Protein AF-0000000084583795 (afdb_homodimer)

Radius of gyration: 26.05 Å; Cα contacts (8 Å, |Δi|>4): 477; chains: 2; bounding box: 53×69×61 Å

Solvent-accessible surface area (backbone atoms only — not comparable to full-atom values): 20134 Å² total; per-residue (Å²): 126,92,54,64,67,59,46,49,52,44,44,68,75,41,50,87,75,36,58,45,45,35,68,54,52,53,49,46,41,32,70,78,50,54,33,40,79,53,68,57,77,52,46,76,62,52,76,77,42,85,85,58,59,65,93,35,54,67,51,24,33,36,32,58,50,58,56,54,46,40,73,51,52,50,72,68,55,50,51,52,13,52,53,41,44,54,50,44,55,66,56,60,69,64,48,70,59,34,48,75,67,73,39,45,68,38,52,52,50,51,50,31,29,49,47,64,54,32,39,41,37,40,33,24,35,83,83,54,38,47,74,47,72,45,64,50,77,68,45,69,54,60,49,42,52,48,44,39,46,34,49,42,36,27,56,73,67,63,71,50,88,67,46,97,40,86,86,28,64,70,34,44,52,37,49,49,31,24,45,75,72,60,75,82,125,92,54,64,66,59,46,50,53,43,42,68,73,42,50,86,74,37,56,46,45,38,68,54,52,52,49,47,40,31,70,77,52,55,33,39,78,51,68,57,77,52,46,76,62,51,75,77,41,85,86,57,59,67,93,35,54,66,50,24,32,35,33,57,50,57,57,54,45,40,72,51,52,50,71,68,56,52,52,52,14,52,52,42,43,55,50,42,55,68,56,60,69,63,46,70,59,34,48,74,67,73,39,46,71,37,52,52,50,51,51,31,28,50,47,63,54,33,38,42,37,40,33,23,36,83,84,54,38,46,75,47,74,46,65,50,75,69,46,70,54,60,48,41,52,48,43,37,46,34,49,42,35,28,56,74,68,63,71,50,88,67,45,98,38,87,85,29,64,68,34,43,51,38,49,49,29,22,45,74,71,60,75,82

Sequence (368 aa):
MLNLESLMNKYVHKKDQLFFPREHIVEILKKKFKAEVFNYKELLDLPTGDTLDYDRIYMALSITDSKVLANIFNDSEIEAHREEIIDNRENPLNFKRIKKNKEETYNHILLDEQEGRRIDIVLESDGEIVTEFEVREQALYINKYLNALIVGALLSKGASDIKEDLDDEDFTFYLENLYEFGFIMLNLESLMNKYVHKKDQLFFPREHIVEILKKKFKAEVFNYKELLDLPTGDTLDYDRIYMALSITDSKVLANIFNDSEIEAHREEIIDNRENPLNFKRIKKNKEETYNHILLDEQEGRRIDIVLESDGEIVTEFEVREQALYINKYLNALIVGALLSKGASDIKEDLDDEDFTFYLENLYEFGFI

Organism: NCBI:txid361277

Foldseek 3Di:
DPDLVVLLVVCVVCLVVLADWAVRVVVCCCVVQVKDWDDCVLQVCVPVDDFDDPVQWDTKIKRQPPVSLVVQADPVLQVQLVVLVVVCVVVPDDVVVCVVVVNNSNVVQVNCLRNSRMWMKIFGDPVIATLGMDIPSDGPRVVLLVLLRGVSNCVVVVVDPADSDPVGPSNSSNSVSCVVVVVD/DDDLVVLLVVCVVCLVVLADWAVRVVVCCCPVQVKDWDDCVLQVCVPVDDFDDPVQWDTKIKRQDPVSLVVQADPVLQVQLVVLVVVCVVVPDDVVVCVVVVNNSNVVQVNCLRNSRMWMKIFGDPVIATLGMDIPSDGPRVVLLVLLRGVSNCVVVVVDPADSDPVGPSNSSNSVSCVVVVVD

pLDDT: mean 96.49, std 4.49, range [53.38, 98.88]

Secondary structure (DSSP, 8-state):
---HHHHHHHHHHHGGG----HHHHHHHHHHHH--EEE-GGG-TTGGG-SSS-GGGEEEEEEE--HHHHHHH--HHHHHHHHHHHHHHHHS---HHHHHHTT-HHHHHHHHHHHTTS-EEEEEEESSSSEEEEEETT--HHHHHHHHHHHHHHHHHHT-----SSTT-HHHHHHHHHHHHTT--/---HHHHHHHHHHHGGG----HHHHHHHHHHHH--EEE-GGG-TTGGG-SSS-GGGEEEEEEE--HHHHHHH--HHHHHHHHHHHHHHHHS---HHHHHHTT-HHHHHHHHHHHTTS-EEEEEEESSSSEEEEEETT--HHHHHHHHHHHHHHHHHTT-----SSTT-HHHHHHHHHHHHTT--

Structure (mmCIF, N/CA/C/O backbone):
data_AF-0000000084583795-model_v1
#
loop_
_entity.id
_entity.type
_entity.pdbx_description
1 polymer 'Uncharacterized protein'
#
loop_
_atom_site.group_PDB
_atom_site.id
_atom_site.type_symbol
_atom_site.label_atom_id
_atom_site.label_alt_id
_atom_site.label_comp_id
_atom_site.label_asym_id
_atom_site.label_entity_id
_atom_site.label_seq_id
_atom_site.pdbx_PDB_ins_code
_atom_site.Cartn_x
_atom_site.Cartn_y
_atom_site.Cartn_z
_atom_site.occupancy
_atom_site.B_iso_or_equiv
_atom_site.auth_seq_id
_atom_site.auth_comp_id
_atom_site.auth_asym_id
_atom_site.auth_atom_id
_atom_site.pdbx_PDB_model_num
ATOM 1 N N . MET A 1 1 ? 17.031 4.793 27.344 1 53.38 1 MET A N 1
ATOM 2 C CA . MET A 1 1 ? 15.992 5.766 27.672 1 53.38 1 MET A CA 1
ATOM 3 C C . MET A 1 1 ? 16.406 7.168 27.219 1 53.38 1 MET A C 1
ATOM 5 O O . MET A 1 1 ? 17.578 7.539 27.328 1 53.38 1 MET A O 1
ATOM 9 N N . LEU A 1 2 ? 15.477 7.652 26.375 1 71.25 2 LEU A N 1
ATOM 10 C CA . LEU A 1 2 ? 15.812 8.969 25.844 1 71.25 2 LEU A CA 1
ATOM 11 C C . LEU A 1 2 ? 16.016 9.977 26.984 1 71.25 2 LEU A C 1
ATOM 13 O O . LEU A 1 2 ? 15.164 10.086 27.875 1 71.25 2 LEU A O 1
ATOM 17 N N . ASN A 1 3 ? 17.297 10.438 27.188 1 91.06 3 ASN A N 1
ATOM 18 C CA . ASN A 1 3 ? 17.672 11.445 28.172 1 91.06 3 ASN A CA 1
ATOM 19 C C . ASN A 1 3 ? 17.328 12.852 27.703 1 91.06 3 ASN A C 1
ATOM 21 O O . ASN A 1 3 ? 17.984 13.391 26.812 1 91.06 3 ASN A O 1
ATOM 25 N N . LEU A 1 4 ? 16.297 13.461 28.328 1 94.56 4 LEU A N 1
ATOM 26 C CA . LEU A 1 4 ? 15.789 14.766 27.922 1 94.56 4 LEU A CA 1
ATOM 27 C C . LEU A 1 4 ? 16.844 15.844 28.125 1 94.56 4 LEU A C 1
ATOM 29 O O . LEU A 1 4 ? 16.938 16.797 27.328 1 94.56 4 LEU A O 1
ATOM 33 N N . GLU A 1 5 ? 17.609 15.688 29.109 1 95.19 5 GLU A N 1
ATOM 34 C CA . GLU A 1 5 ? 18.672 16.656 29.344 1 95.19 5 GLU A CA 1
ATOM 35 C C . GLU A 1 5 ? 19.703 16.641 28.219 1 95.19 5 GLU A C 1
ATOM 37 O O . GLU A 1 5 ? 20.188 17.703 27.812 1 95.19 5 GLU A O 1
ATOM 42 N N . SER A 1 6 ? 19.984 15.516 27.859 1 96.56 6 SER A N 1
ATOM 43 C CA . SER A 1 6 ? 20.906 15.375 26.734 1 96.56 6 SER A CA 1
ATOM 44 C C . SER A 1 6 ? 20.328 15.984 25.453 1 96.56 6 SER A C 1
ATOM 46 O O . SER A 1 6 ? 21.047 16.641 24.703 1 96.56 6 SER A O 1
ATOM 48 N N . LEU A 1 7 ? 19.078 15.789 25.234 1 97.56 7 LEU A N 1
ATOM 49 C CA . LEU A 1 7 ? 18.422 16.344 24.062 1 97.56 7 LEU A CA 1
ATOM 50 C C . LEU A 1 7 ? 18.422 17.875 24.109 1 97.56 7 LEU A C 1
ATOM 52 O O . LEU A 1 7 ? 18.625 18.531 23.094 1 97.56 7 LEU A O 1
ATOM 56 N N . MET A 1 8 ? 18.172 18.359 25.297 1 97.12 8 MET A N 1
ATOM 57 C CA . MET A 1 8 ? 18.188 19.797 25.5 1 97.12 8 MET A CA 1
ATOM 58 C C . MET A 1 8 ? 19.547 20.391 25.141 1 97.12 8 MET A C 1
ATOM 60 O O . MET A 1 8 ? 19.625 21.422 24.469 1 97.12 8 MET A O 1
ATOM 64 N N . ASN A 1 9 ? 20.531 19.672 25.516 1 96.62 9 ASN A N 1
ATOM 65 C CA . ASN A 1 9 ? 21.875 20.125 25.219 1 96.62 9 ASN A CA 1
ATOM 66 C C . ASN A 1 9 ? 22.141 20.156 23.719 1 96.62 9 ASN A C 1
ATOM 68 O O . ASN A 1 9 ? 22.719 21.109 23.203 1 96.62 9 ASN A O 1
ATOM 72 N N . LYS A 1 10 ? 21.766 19.156 23.078 1 97.06 10 LYS A N 1
ATOM 73 C CA . LYS A 1 10 ? 21.922 19.094 21.625 1 97.06 10 LYS A CA 1
ATOM 74 C C . LYS A 1 10 ? 21.125 20.188 20.938 1 97.06 10 LYS A C 1
ATOM 76 O O . LYS A 1 10 ? 21.625 20.812 19.984 1 97.06 10 LYS A O 1
ATOM 81 N N . TYR A 1 11 ? 19.953 20.344 21.438 1 98 11 TYR A N 1
ATOM 82 C CA . TYR A 1 11 ? 19.078 21.375 20.875 1 98 11 TYR A CA 1
ATOM 83 C C . TYR A 1 11 ? 19.719 22.75 21 1 98 11 TYR A C 1
ATOM 85 O O . TYR A 1 11 ? 19.766 23.516 20.016 1 98 11 TYR A O 1
ATOM 93 N N . VAL A 1 12 ? 20.25 23.047 22.078 1 96.75 12 VAL A N 1
ATOM 94 C CA . VAL A 1 12 ? 20.844 24.344 22.344 1 96.75 12 VAL A CA 1
ATOM 95 C C . VAL A 1 12 ? 22.016 24.578 21.391 1 96.75 12 VAL A C 1
ATOM 97 O O . VAL A 1 12 ? 22.219 25.688 20.891 1 96.75 12 VAL A O 1
ATOM 100 N N . HIS A 1 13 ? 22.688 23.547 21.047 1 96.44 13 HIS A N 1
ATOM 101 C CA . HIS A 1 13 ? 23.875 23.641 20.219 1 96.44 13 HIS A CA 1
ATOM 102 C C . HIS A 1 13 ? 23.5 23.766 18.734 1 96.44 13 HIS A C 1
ATOM 104 O O . HIS A 1 13 ? 24.281 24.266 17.938 1 96.44 13 HIS A O 1
ATOM 110 N N . LYS A 1 14 ? 22.297 23.359 18.391 1 97.06 14 LYS A N 1
ATOM 111 C CA . LYS A 1 14 ? 21.922 23.312 16.984 1 97.06 14 LYS A CA 1
ATOM 112 C C . LYS A 1 14 ? 20.75 24.25 16.688 1 97.06 14 LYS A C 1
ATOM 114 O O . LYS A 1 14 ? 20.281 24.328 15.555 1 97.06 14 LYS A O 1
ATOM 119 N N . LYS A 1 15 ? 20.438 24.875 17.609 1 95.75 15 LYS A N 1
ATOM 120 C CA . LYS A 1 15 ? 19.203 25.672 17.562 1 95.75 15 LYS A CA 1
ATOM 121 C C . LYS A 1 15 ? 19.172 26.562 16.328 1 95.75 15 LYS A C 1
ATOM 123 O O . LYS A 1 15 ? 18.141 26.703 15.68 1 95.75 15 LYS A O 1
ATOM 128 N N . ASP A 1 16 ? 20.266 27.141 15.914 1 94.25 16 ASP A N 1
ATOM 129 C CA . ASP A 1 16 ? 20.344 28.094 14.797 1 94.25 16 ASP A CA 1
ATOM 130 C C . ASP A 1 16 ? 20.125 27.391 13.461 1 94.25 16 ASP A C 1
ATOM 132 O O . ASP A 1 16 ? 19.781 28.031 12.469 1 94.25 16 ASP A O 1
ATOM 136 N N . GLN A 1 17 ? 20.266 26.109 13.484 1 96.94 17 GLN A N 1
ATOM 137 C CA . GLN A 1 17 ? 20.141 25.328 12.25 1 96.94 17 GLN A CA 1
ATOM 138 C C . GLN A 1 17 ? 18.734 24.734 12.125 1 96.94 17 GLN A C 1
ATOM 140 O O . GLN A 1 17 ? 18.438 24.078 11.125 1 96.94 17 GLN A O 1
ATOM 145 N N . LEU A 1 18 ? 17.922 25.031 13.086 1 98.19 18 LEU A N 1
ATOM 146 C CA . LEU A 1 18 ? 16.625 24.391 13.133 1 98.19 18 LEU A CA 1
ATOM 147 C C . LEU A 1 18 ? 15.531 25.328 12.641 1 98.19 18 LEU A C 1
ATOM 149 O O . LEU A 1 18 ? 14.367 25.188 13.016 1 98.19 18 LEU A O 1
ATOM 153 N N . PHE A 1 19 ? 15.961 26.266 11.867 1 98.12 19 PHE A N 1
ATOM 154 C CA . PHE A 1 19 ? 15.047 27.188 11.203 1 98.12 19 PHE A CA 1
ATOM 155 C C . PHE A 1 19 ? 14.844 26.797 9.742 1 98.12 19 PHE A C 1
ATOM 157 O O . PHE A 1 19 ? 15.75 26.953 8.922 1 98.12 19 PHE A O 1
ATOM 164 N N . PHE A 1 20 ? 13.594 26.391 9.422 1 98.44 20 PHE A N 1
ATOM 165 C CA . PHE A 1 20 ? 13.281 26 8.047 1 98.44 20 PHE A CA 1
ATOM 166 C C . PHE A 1 20 ? 12.211 26.906 7.457 1 98.44 20 PHE A C 1
ATOM 168 O O . PHE A 1 20 ? 11.07 26.922 7.93 1 98.44 20 PHE A O 1
ATOM 175 N N . PRO A 1 21 ? 12.609 27.625 6.449 1 98.44 21 PRO A N 1
ATOM 176 C CA . PRO A 1 21 ? 11.578 28.375 5.734 1 98.44 21 PRO A CA 1
ATOM 177 C C . PRO A 1 21 ? 10.516 27.484 5.102 1 98.44 21 PRO A C 1
ATOM 179 O O . PRO A 1 21 ? 10.781 26.328 4.797 1 98.44 21 PRO A O 1
ATOM 182 N N . ARG A 1 22 ? 9.336 28.094 4.902 1 98.62 22 ARG A N 1
ATOM 183 C CA . ARG A 1 22 ? 8.203 27.312 4.41 1 98.62 22 ARG A CA 1
ATOM 184 C C . ARG A 1 22 ? 8.539 26.641 3.08 1 98.62 22 ARG A C 1
ATOM 186 O O . ARG A 1 22 ? 8.133 25.5 2.834 1 98.62 22 ARG A O 1
ATOM 193 N N . GLU A 1 23 ? 9.297 27.25 2.178 1 98.75 23 GLU A N 1
ATOM 194 C CA . GLU A 1 23 ? 9.648 26.688 0.878 1 98.75 23 GLU A CA 1
ATOM 195 C C . GLU A 1 23 ? 10.539 25.453 1.033 1 98.75 23 GLU A C 1
ATOM 197 O O . GLU A 1 23 ? 10.43 24.5 0.262 1 98.75 23 GLU A O 1
ATOM 202 N N . HIS A 1 24 ? 11.352 25.547 2.002 1 98.56 24 HIS A N 1
ATOM 203 C CA . HIS A 1 24 ? 12.25 24.422 2.246 1 98.56 24 HIS A CA 1
ATOM 204 C C . HIS A 1 24 ? 11.477 23.203 2.746 1 98.56 24 HIS A C 1
ATOM 206 O O . HIS A 1 24 ? 11.773 22.078 2.35 1 98.56 24 HIS A O 1
ATOM 212 N N . ILE A 1 25 ? 10.562 23.438 3.602 1 98.81 25 ILE A N 1
ATOM 213 C CA . ILE A 1 25 ? 9.727 22.359 4.117 1 98.81 25 ILE A CA 1
ATOM 214 C C . ILE A 1 25 ? 8.992 21.672 2.963 1 98.81 25 ILE A C 1
ATOM 216 O O . ILE A 1 25 ? 8.945 20.453 2.883 1 98.81 25 ILE A O 1
ATOM 220 N N . VAL A 1 26 ? 8.445 22.453 2.053 1 98.88 26 VAL A N 1
ATOM 221 C CA . VAL A 1 26 ? 7.746 21.938 0.885 1 98.88 26 VAL A CA 1
ATOM 222 C C . VAL A 1 26 ? 8.703 21.094 0.048 1 98.88 26 VAL A C 1
ATOM 224 O O . VAL A 1 26 ? 8.344 20 -0.403 1 98.88 26 VAL A O 1
ATOM 227 N N . GLU A 1 27 ? 9.898 21.547 -0.112 1 98.75 27 GLU A N 1
ATOM 228 C CA . GLU A 1 27 ? 10.898 20.812 -0.878 1 98.75 27 GLU A CA 1
ATOM 229 C C . GLU A 1 27 ? 11.219 19.484 -0.222 1 98.75 27 GLU A C 1
ATOM 231 O O . GLU A 1 27 ? 11.375 18.469 -0.909 1 98.75 27 GLU A O 1
ATOM 236 N N . ILE A 1 28 ? 11.352 19.484 1.054 1 98.69 28 ILE A N 1
ATOM 237 C CA . ILE A 1 28 ? 11.625 18.25 1.788 1 98.69 28 ILE A CA 1
ATOM 238 C C . ILE A 1 28 ? 10.484 17.266 1.584 1 98.69 28 ILE A C 1
ATOM 240 O O . ILE A 1 28 ? 10.719 16.094 1.294 1 98.69 28 ILE A O 1
ATOM 244 N N . LEU A 1 29 ? 9.258 17.75 1.721 1 98.75 29 LEU A N 1
ATOM 245 C CA . LEU A 1 29 ? 8.094 16.891 1.569 1 98.75 29 LEU A CA 1
ATOM 246 C C . LEU A 1 29 ? 8.039 16.297 0.164 1 98.75 29 LEU A C 1
ATOM 248 O O . LEU A 1 29 ? 7.734 15.109 -0.005 1 98.75 29 LEU A O 1
ATOM 252 N N . LYS A 1 30 ? 8.328 17.109 -0.851 1 98.81 30 LYS A N 1
ATOM 253 C CA . LYS A 1 30 ? 8.32 16.641 -2.234 1 98.81 30 LYS A CA 1
ATOM 254 C C . LYS A 1 30 ? 9.43 15.625 -2.475 1 98.81 30 LYS A C 1
ATOM 256 O O . LYS A 1 30 ? 9.188 14.578 -3.078 1 98.81 30 LYS A O 1
ATOM 261 N N . LYS A 1 31 ? 10.609 15.867 -2.012 1 98.5 31 LYS A N 1
ATOM 262 C CA . LYS A 1 31 ? 11.773 15.031 -2.301 1 98.5 31 LYS A CA 1
ATOM 263 C C . LYS A 1 31 ? 11.758 13.758 -1.462 1 98.5 31 LYS A C 1
ATOM 265 O O . LYS A 1 31 ? 11.93 12.656 -1.99 1 98.5 31 LYS A O 1
ATOM 270 N N . LYS A 1 32 ? 11.508 13.891 -0.194 1 98.12 32 LYS A N 1
ATOM 271 C CA . LYS A 1 32 ? 11.625 12.766 0.723 1 98.12 32 LYS A CA 1
ATOM 272 C C . LYS A 1 32 ? 10.383 11.875 0.657 1 98.12 32 LYS A C 1
ATOM 274 O O . LYS A 1 32 ? 10.477 10.656 0.78 1 98.12 32 LYS A O 1
ATOM 279 N N . PHE A 1 33 ? 9.211 12.508 0.435 1 98.44 33 PHE A N 1
ATOM 280 C CA . PHE A 1 33 ? 7.969 11.75 0.552 1 98.44 33 PHE A CA 1
ATOM 281 C C . PHE A 1 33 ? 7.219 11.727 -0.775 1 98.44 33 PHE A C 1
ATOM 283 O O . PHE A 1 33 ? 6.09 11.234 -0.848 1 98.44 33 PHE A O 1
ATOM 290 N N . LYS A 1 34 ? 7.766 12.32 -1.775 1 98.5 34 LYS A N 1
ATOM 291 C CA . LYS A 1 34 ? 7.152 12.383 -3.1 1 98.5 34 LYS A CA 1
ATOM 292 C C . LYS A 1 34 ? 5.789 13.07 -3.039 1 98.5 34 LYS A C 1
ATOM 294 O O . LYS A 1 34 ? 4.844 12.648 -3.707 1 98.5 34 LYS A O 1
ATOM 299 N N . ALA A 1 35 ? 5.684 14.008 -2.182 1 98.75 35 ALA A N 1
ATOM 300 C CA . ALA A 1 35 ? 4.43 14.75 -2.062 1 98.75 35 ALA A CA 1
ATOM 301 C C . ALA A 1 35 ? 4.195 15.625 -3.289 1 98.75 35 ALA A C 1
ATOM 303 O O . ALA A 1 35 ? 5.148 16.125 -3.891 1 98.75 35 ALA A O 1
ATOM 304 N N . GLU A 1 36 ? 2.943 15.766 -3.652 1 98.81 36 GLU A N 1
ATOM 305 C CA . GLU A 1 36 ? 2.553 16.625 -4.77 1 98.81 36 GLU A CA 1
ATOM 306 C C . GLU A 1 36 ? 1.565 17.688 -4.324 1 98.81 36 GLU A C 1
ATOM 308 O O . GLU A 1 36 ? 0.669 17.422 -3.52 1 98.81 36 GLU A O 1
ATOM 313 N N . VAL A 1 37 ? 1.747 18.875 -4.902 1 98.75 37 VAL A N 1
ATOM 314 C CA . VAL A 1 37 ? 0.849 19.984 -4.582 1 98.75 37 VAL A CA 1
ATOM 315 C C . VAL A 1 37 ? -0.503 19.75 -5.258 1 98.75 37 VAL A C 1
ATOM 317 O O . VAL A 1 37 ? -0.564 19.297 -6.406 1 98.75 37 VAL A O 1
ATOM 320 N N . PHE A 1 38 ? -1.549 20.047 -4.598 1 98.56 38 PHE A N 1
ATOM 321 C CA . PHE A 1 38 ? -2.887 20.047 -5.176 1 98.56 38 PHE A CA 1
ATOM 322 C C . PHE A 1 38 ? -3.697 21.234 -4.676 1 98.56 38 PHE A C 1
ATOM 324 O O . PHE A 1 38 ? -3.264 21.953 -3.773 1 98.56 38 PHE A O 1
ATOM 331 N N . ASN A 1 39 ? -4.781 21.5 -5.297 1 98.25 39 ASN A N 1
ATOM 332 C CA . ASN A 1 39 ? -5.633 22.625 -4.918 1 98.25 39 ASN A CA 1
ATOM 333 C C . ASN A 1 39 ? -6.402 22.344 -3.631 1 98.25 39 ASN A C 1
ATOM 335 O O . ASN A 1 39 ? -7.344 21.547 -3.629 1 98.25 39 ASN A O 1
ATOM 339 N N . TYR A 1 40 ? -6.008 23.062 -2.564 1 97.69 40 TYR A N 1
ATOM 340 C CA . TYR A 1 40 ? -6.609 22.797 -1.262 1 97.69 40 TYR A CA 1
ATOM 341 C C . TYR A 1 40 ? -8.102 23.109 -1.277 1 97.69 40 TYR A C 1
ATOM 343 O O . TYR A 1 40 ? -8.836 22.688 -0.382 1 97.69 40 TYR A O 1
ATOM 351 N N . LYS A 1 41 ? -8.625 23.766 -2.252 1 97.12 41 LYS A N 1
ATOM 352 C CA . LYS A 1 41 ? -10.047 24.078 -2.354 1 97.12 41 LYS A CA 1
ATOM 353 C C . LYS A 1 41 ? -10.867 22.828 -2.641 1 97.12 41 LYS A C 1
ATOM 355 O O . LYS A 1 41 ? -12.086 22.828 -2.484 1 97.12 41 LYS A O 1
ATOM 360 N N . GLU A 1 42 ? -10.203 21.781 -3.078 1 97.19 42 GLU A N 1
ATOM 361 C CA . GLU A 1 42 ? -10.859 20.484 -3.262 1 97.19 42 GLU A CA 1
ATOM 362 C C . GLU A 1 42 ? -11.305 19.906 -1.927 1 97.19 42 GLU A C 1
ATOM 364 O O . GLU A 1 42 ? -12.164 19.016 -1.888 1 97.19 42 GLU A O 1
ATOM 369 N N . LEU A 1 43 ? -10.672 20.328 -0.849 1 97.38 43 LEU A N 1
ATOM 370 C CA . LEU A 1 43 ? -11.039 19.906 0.495 1 97.38 43 LEU A CA 1
ATOM 371 C C . LEU A 1 43 ? -12.188 20.75 1.034 1 97.38 43 LEU A C 1
ATOM 373 O O . LEU A 1 43 ? -11.961 21.75 1.711 1 97.38 43 LEU A O 1
ATOM 377 N N . LEU A 1 44 ? -13.328 20.297 0.768 1 96.62 44 LEU A N 1
ATOM 378 C CA . LEU A 1 44 ? -14.539 21.078 0.986 1 96.62 44 LEU A CA 1
ATOM 379 C C . LEU A 1 44 ? -14.781 21.297 2.475 1 96.62 44 LEU A C 1
ATOM 381 O O . LEU A 1 44 ? -15.539 22.188 2.859 1 96.62 44 LEU A O 1
ATOM 385 N N . ASP A 1 45 ? -14.234 20.531 3.365 1 95.12 45 ASP A N 1
ATOM 386 C CA . ASP A 1 45 ? -14.438 20.641 4.805 1 95.12 45 ASP A CA 1
ATOM 387 C C . ASP A 1 45 ? -13.438 21.609 5.434 1 95.12 45 ASP A C 1
ATOM 389 O O . ASP A 1 45 ? -13.594 22 6.59 1 95.12 45 ASP A O 1
ATOM 393 N N . LEU A 1 46 ? -12.406 22.031 4.715 1 94.69 46 LEU A N 1
ATOM 394 C CA . LEU A 1 46 ? -11.305 22.828 5.25 1 94.69 46 LEU A CA 1
ATOM 395 C C . LEU A 1 46 ? -11.82 24.141 5.852 1 94.69 46 LEU A C 1
ATOM 397 O O . LEU A 1 46 ? -11.391 24.531 6.938 1 94.69 46 LEU A O 1
ATOM 401 N N . PRO A 1 47 ? -12.734 24.859 5.195 1 94.38 47 PRO A N 1
ATOM 402 C CA . PRO A 1 47 ? -13.188 26.156 5.73 1 94.38 47 PRO A CA 1
ATOM 403 C C . PRO A 1 47 ? -13.898 26.016 7.078 1 94.38 47 PRO A C 1
ATOM 405 O O . PRO A 1 47 ? -13.938 26.969 7.859 1 94.38 47 PRO A O 1
ATOM 408 N N . THR A 1 48 ? -14.438 24.891 7.352 1 92.62 48 THR A N 1
ATOM 409 C CA . THR A 1 48 ? -15.211 24.703 8.57 1 92.62 48 THR A CA 1
ATOM 410 C C . THR A 1 48 ? -14.352 24.094 9.672 1 92.62 48 THR A C 1
ATOM 412 O O . THR A 1 48 ? -14.812 23.906 10.805 1 92.62 48 THR A O 1
ATOM 415 N N . GLY A 1 49 ? -13.18 23.797 9.312 1 90.38 49 GLY A N 1
ATOM 416 C CA . GLY A 1 49 ? -12.273 23.25 10.312 1 90.38 49 GLY A CA 1
ATOM 417 C C . GLY A 1 49 ? -11.781 24.281 11.305 1 90.38 49 GLY A C 1
ATOM 418 O O . GLY A 1 49 ? -11.828 25.484 11.031 1 90.38 49 GLY A O 1
ATOM 419 N N . ASP A 1 50 ? -11.281 23.781 12.398 1 89.56 50 ASP A N 1
ATOM 420 C CA . ASP A 1 50 ? -10.891 24.703 13.469 1 89.56 50 ASP A CA 1
ATOM 421 C C . ASP A 1 50 ? -9.375 24.734 13.633 1 89.56 50 ASP A C 1
ATOM 423 O O . ASP A 1 50 ? -8.852 25.562 14.391 1 89.56 50 ASP A O 1
ATOM 427 N N . THR A 1 51 ? -8.703 23.984 12.914 1 91.69 51 THR A N 1
ATOM 428 C CA . THR A 1 51 ? -7.258 23.875 13.109 1 91.69 51 THR A CA 1
ATOM 429 C C . THR A 1 51 ? -6.527 24.984 12.344 1 91.69 51 THR A C 1
ATOM 431 O O . THR A 1 51 ? -5.578 25.578 12.867 1 91.69 51 THR A O 1
ATOM 434 N N . LEU A 1 52 ? -6.961 25.266 11.18 1 95.94 52 LEU A N 1
ATOM 435 C CA . LEU A 1 52 ? -6.266 26.203 10.297 1 95.94 52 LEU A CA 1
ATOM 436 C C . LEU A 1 52 ? -7.121 27.438 10.031 1 95.94 52 LEU A C 1
ATOM 438 O O . LEU A 1 52 ? -8.352 27.375 10.086 1 95.94 52 LEU A O 1
ATOM 442 N N . ASP A 1 53 ? -6.449 28.516 9.875 1 96.25 53 ASP A N 1
ATOM 443 C CA . ASP A 1 53 ? -7.078 29.688 9.273 1 96.25 53 ASP A CA 1
ATOM 444 C C . ASP A 1 53 ? -7.105 29.578 7.754 1 96.25 53 ASP A C 1
ATOM 446 O O . ASP A 1 53 ? -6.062 29.688 7.102 1 96.25 53 ASP A O 1
ATOM 450 N N . TYR A 1 54 ? -8.289 29.438 7.273 1 97 54 TYR A N 1
ATOM 451 C CA . TYR A 1 54 ? -8.484 29.172 5.852 1 97 54 TYR A CA 1
ATOM 452 C C . TYR A 1 54 ? -7.812 30.234 5 1 97 54 TYR A C 1
ATOM 454 O O . TYR A 1 54 ? -7.242 29.938 3.947 1 97 54 TYR A O 1
ATOM 462 N N . ASP A 1 55 ? -7.84 31.484 5.414 1 95.88 55 ASP A N 1
ATOM 463 C CA . ASP A 1 55 ? -7.312 32.625 4.648 1 95.88 55 ASP A CA 1
ATOM 464 C C . ASP A 1 55 ? -5.785 32.625 4.684 1 95.88 55 ASP A C 1
ATOM 466 O O . ASP A 1 55 ? -5.148 33.375 3.914 1 95.88 55 ASP A O 1
ATOM 470 N N . ARG A 1 56 ? -5.188 31.812 5.512 1 97.44 56 ARG A N 1
ATOM 471 C CA . ARG A 1 56 ? -3.734 31.812 5.668 1 97.44 56 ARG A CA 1
ATOM 472 C C . ARG A 1 56 ? -3.133 30.516 5.148 1 97.44 56 ARG A C 1
ATOM 474 O O . ARG A 1 56 ? -1.938 30.266 5.328 1 97.44 56 ARG A O 1
ATOM 481 N N . ILE A 1 57 ? -3.957 29.719 4.5 1 98.19 57 ILE A N 1
ATOM 482 C CA . ILE A 1 57 ? -3.441 28.484 3.92 1 98.19 57 ILE A CA 1
ATOM 483 C C . ILE A 1 57 ? -2.443 28.812 2.811 1 98.19 57 ILE A C 1
ATOM 485 O O . ILE A 1 57 ? -2.746 29.594 1.903 1 98.19 57 ILE A O 1
ATOM 489 N N . TYR A 1 58 ? -1.32 28.297 2.936 1 98.56 58 TYR A N 1
ATOM 490 C CA . TYR A 1 58 ? -0.229 28.469 1.98 1 98.56 58 TYR A CA 1
ATOM 491 C C . TYR A 1 58 ? -0.341 27.453 0.846 1 98.56 58 TYR A C 1
ATOM 493 O O . TYR A 1 58 ? -0.333 27.828 -0.33 1 98.56 58 TYR A O 1
ATOM 501 N N . MET A 1 59 ? -0.416 26.156 1.264 1 98.06 59 MET A N 1
ATOM 502 C CA . MET A 1 59 ? -0.576 25.141 0.229 1 98.06 59 MET A CA 1
ATOM 503 C C . MET A 1 59 ? -0.999 23.797 0.837 1 98.06 59 MET A C 1
ATOM 505 O O . MET A 1 59 ? -0.972 23.641 2.057 1 98.06 59 MET A O 1
ATOM 509 N N . ALA A 1 60 ? -1.431 22.922 -0.05 1 98.75 60 ALA A N 1
ATOM 510 C CA . ALA A 1 60 ? -1.74 21.531 0.313 1 98.75 60 ALA A CA 1
ATOM 511 C C . ALA A 1 60 ? -0.938 20.547 -0.535 1 98.75 60 ALA A C 1
ATOM 513 O O . ALA A 1 60 ? -0.694 20.797 -1.718 1 98.75 60 ALA A O 1
ATOM 514 N N . LEU A 1 61 ? -0.479 19.531 0.089 1 98.81 61 LEU A N 1
ATOM 515 C CA . LEU A 1 61 ? 0.266 18.469 -0.578 1 98.81 61 LEU A CA 1
ATOM 516 C C . LEU A 1 61 ? -0.348 17.094 -0.278 1 98.81 61 LEU A C 1
ATOM 518 O O . LEU A 1 61 ? -0.898 16.891 0.805 1 98.81 61 LEU A O 1
ATOM 522 N N . SER A 1 62 ? -0.229 16.234 -1.223 1 98.75 62 SER A N 1
ATOM 523 C CA . SER A 1 62 ? -0.7 14.867 -1.037 1 98.75 62 SER A CA 1
ATOM 524 C C . SER A 1 62 ? 0.424 13.859 -1.261 1 98.75 62 SER A C 1
ATOM 526 O O . SER A 1 62 ? 1.262 14.047 -2.146 1 98.75 62 SER A O 1
ATOM 528 N N . ILE A 1 63 ? 0.523 12.875 -0.433 1 98.5 63 ILE A N 1
ATOM 529 C CA . ILE A 1 63 ? 1.367 11.703 -0.627 1 98.5 63 ILE A CA 1
ATOM 530 C C . ILE A 1 63 ? 0.51 10.523 -1.071 1 98.5 63 ILE A C 1
ATOM 532 O O . ILE A 1 63 ? -0.365 10.062 -0.331 1 98.5 63 ILE A O 1
ATOM 536 N N . THR A 1 64 ? 0.751 9.992 -2.305 1 97.62 64 THR A N 1
ATOM 537 C CA . THR A 1 64 ? -0.083 8.914 -2.816 1 97.62 64 THR A CA 1
ATOM 538 C C . THR A 1 64 ? 0.778 7.754 -3.312 1 97.62 64 THR A C 1
ATOM 540 O O . THR A 1 64 ? 0.255 6.715 -3.717 1 97.62 64 THR A O 1
ATOM 543 N N . ASP A 1 65 ? 2.084 7.91 -3.273 1 96.81 65 ASP A N 1
ATOM 544 C CA . ASP A 1 65 ? 2.982 6.836 -3.684 1 96.81 65 ASP A CA 1
ATOM 545 C C . ASP A 1 65 ? 2.896 5.652 -2.727 1 96.81 65 ASP A C 1
ATOM 547 O O . ASP A 1 65 ? 3.205 5.781 -1.54 1 96.81 65 ASP A O 1
ATOM 551 N N . SER A 1 66 ? 2.537 4.52 -3.281 1 94.75 66 SER A N 1
ATOM 552 C CA . SER A 1 66 ? 2.223 3.369 -2.441 1 94.75 66 SER A CA 1
ATOM 553 C C . SER A 1 66 ? 3.449 2.9 -1.666 1 94.75 66 SER A C 1
ATOM 555 O O . SER A 1 66 ? 3.336 2.461 -0.52 1 94.75 66 SER A O 1
ATOM 557 N N . LYS A 1 67 ? 4.57 2.924 -2.264 1 94.31 67 LYS A N 1
ATOM 558 C CA . LYS A 1 67 ? 5.797 2.516 -1.583 1 94.31 67 LYS A CA 1
ATOM 559 C C . LYS A 1 67 ? 6.125 3.457 -0.427 1 94.31 67 LYS A C 1
ATOM 561 O O . LYS A 1 67 ? 6.5 3.008 0.658 1 94.31 67 LYS A O 1
ATOM 566 N N . VAL A 1 68 ? 5.934 4.73 -0.664 1 97.06 68 VAL A N 1
ATOM 567 C CA . VAL A 1 68 ? 6.184 5.73 0.368 1 97.06 68 VAL A CA 1
ATOM 568 C C . VAL A 1 68 ? 5.18 5.559 1.507 1 97.06 68 VAL A C 1
ATOM 570 O O . VAL A 1 68 ? 5.562 5.516 2.678 1 97.06 68 VAL A O 1
ATOM 573 N N . LEU A 1 69 ? 3.932 5.367 1.176 1 97.12 69 LEU A N 1
ATOM 574 C CA . LEU A 1 69 ? 2.871 5.242 2.17 1 97.12 69 LEU A CA 1
ATOM 575 C C . LEU A 1 69 ? 3.096 4.02 3.055 1 97.12 69 LEU A C 1
ATOM 577 O O . LEU A 1 69 ? 2.893 4.082 4.27 1 97.12 69 LEU A O 1
ATOM 581 N N . ALA A 1 70 ? 3.523 3.004 2.428 1 93.94 70 ALA A N 1
ATOM 582 C CA . ALA A 1 70 ? 3.736 1.766 3.172 1 93.94 70 ALA A CA 1
ATOM 583 C C . ALA A 1 70 ? 4.812 1.944 4.242 1 93.94 70 ALA A C 1
ATOM 585 O O . ALA A 1 70 ? 4.77 1.291 5.285 1 93.94 70 ALA A O 1
ATOM 586 N N . ASN A 1 71 ? 5.703 2.84 4.012 1 94.38 71 ASN A N 1
ATOM 587 C CA . ASN A 1 71 ? 6.793 3.068 4.953 1 94.38 71 ASN A CA 1
ATOM 588 C C . ASN A 1 71 ? 6.43 4.129 5.988 1 94.38 71 ASN A C 1
ATOM 590 O O . ASN A 1 71 ? 7.148 4.316 6.973 1 94.38 71 ASN A O 1
ATOM 594 N N . ILE A 1 72 ? 5.328 4.789 5.793 1 96.94 72 ILE A N 1
ATOM 595 C CA . ILE A 1 72 ? 4.922 5.875 6.684 1 96.94 72 ILE A CA 1
ATOM 596 C C . ILE A 1 72 ? 3.971 5.336 7.75 1 96.94 72 ILE A C 1
ATOM 598 O O . ILE A 1 72 ? 4.105 5.668 8.93 1 96.94 72 ILE A O 1
ATOM 602 N N . PHE A 1 73 ? 3.084 4.465 7.367 1 96.81 73 PHE A N 1
ATOM 603 C CA . PHE A 1 73 ? 2.033 4.023 8.273 1 96.81 73 PHE A CA 1
ATOM 604 C C . PHE A 1 73 ? 2.557 2.953 9.227 1 96.81 73 PHE A C 1
ATOM 606 O O . PHE A 1 73 ? 3.318 2.072 8.82 1 96.81 73 PHE A O 1
ATOM 613 N N . ASN A 1 74 ? 2.209 3.119 10.445 1 95.88 74 ASN A N 1
ATOM 614 C CA . ASN A 1 74 ? 2.512 2.064 11.406 1 95.88 74 ASN A CA 1
ATOM 615 C C . ASN A 1 74 ? 1.428 0.989 11.422 1 95.88 74 ASN A C 1
ATOM 617 O O . ASN A 1 74 ? 0.406 1.123 10.742 1 95.88 74 ASN A O 1
ATOM 621 N N . ASP A 1 75 ? 1.598 -0.041 12.172 1 94.12 75 ASP A N 1
ATOM 622 C CA . ASP A 1 75 ? 0.713 -1.202 12.156 1 94.12 75 ASP A CA 1
ATOM 623 C C . ASP A 1 75 ? -0.697 -0.824 12.602 1 94.12 75 ASP A C 1
ATOM 625 O O . ASP A 1 75 ? -1.683 -1.306 12.039 1 94.12 75 ASP A O 1
ATOM 629 N N . SER A 1 76 ? -0.792 0.018 13.625 1 96.06 76 SER A N 1
ATOM 630 C CA . SER A 1 76 ? -2.1 0.429 14.117 1 96.06 76 SER A CA 1
ATOM 631 C C . SER A 1 76 ? -2.867 1.223 13.07 1 96.06 76 SER A C 1
ATOM 633 O O . SER A 1 76 ? -4.074 1.034 12.898 1 96.06 76 SER A O 1
ATOM 635 N N . GLU A 1 77 ? -2.184 2.07 12.383 1 97.06 77 GLU A N 1
ATOM 636 C CA . GLU A 1 77 ? -2.801 2.855 11.32 1 97.06 77 GLU A CA 1
ATOM 637 C C . GLU A 1 77 ? -3.273 1.961 10.18 1 97.06 77 GLU A C 1
ATOM 639 O O . GLU A 1 77 ? -4.379 2.141 9.656 1 97.06 77 GLU A O 1
ATOM 644 N N . ILE A 1 78 ? -2.502 0.998 9.797 1 95.88 78 ILE A N 1
ATOM 645 C CA . ILE A 1 78 ? -2.85 0.053 8.742 1 95.88 78 ILE A CA 1
ATOM 646 C C . ILE A 1 78 ? -4.105 -0.722 9.141 1 95.88 78 ILE A C 1
ATOM 648 O O . ILE A 1 78 ? -5.008 -0.907 8.32 1 95.88 78 ILE A O 1
ATOM 652 N N . GLU A 1 79 ? -4.176 -1.165 10.375 1 95.5 79 GLU A N 1
ATOM 653 C CA . GLU A 1 79 ? -5.352 -1.884 10.859 1 95.5 79 GLU A CA 1
ATOM 654 C C . GLU A 1 79 ? -6.598 -1.005 10.805 1 95.5 79 GLU A C 1
ATOM 656 O O . GLU A 1 79 ? -7.676 -1.469 10.43 1 95.5 79 GLU A O 1
ATOM 661 N N . ALA A 1 80 ? -6.445 0.215 11.203 1 96.69 80 ALA A N 1
ATOM 662 C CA . ALA A 1 80 ? -7.562 1.153 11.133 1 96.69 80 ALA A CA 1
ATOM 663 C C . ALA A 1 80 ? -8.039 1.329 9.695 1 96.69 80 ALA A C 1
ATOM 665 O O . ALA A 1 80 ? -9.242 1.397 9.438 1 96.69 80 ALA A O 1
ATOM 666 N N . HIS A 1 81 ? -7.098 1.449 8.75 1 97.12 81 HIS A N 1
ATOM 667 C CA . HIS A 1 81 ? -7.453 1.538 7.34 1 97.12 81 HIS A CA 1
ATOM 668 C C . HIS A 1 81 ? -8.25 0.317 6.895 1 97.12 81 HIS A C 1
ATOM 670 O O . HIS A 1 81 ? -9.234 0.447 6.16 1 97.12 81 HIS A O 1
ATOM 676 N N . ARG A 1 82 ? -7.848 -0.835 7.289 1 96.5 82 ARG A N 1
ATOM 677 C CA . ARG A 1 82 ? -8.531 -2.072 6.926 1 96.5 82 ARG A CA 1
ATOM 678 C C . ARG A 1 82 ? -9.977 -2.059 7.406 1 96.5 82 ARG A C 1
ATOM 680 O O . ARG A 1 82 ? -10.883 -2.484 6.688 1 96.5 82 ARG A O 1
ATOM 687 N N . GLU A 1 83 ? -10.133 -1.598 8.633 1 97.44 83 GLU A N 1
ATOM 688 C CA . GLU A 1 83 ? -11.484 -1.5 9.172 1 97.44 83 GLU A CA 1
ATOM 689 C C . GLU A 1 83 ? -12.344 -0.545 8.344 1 97.44 83 GLU A C 1
ATOM 691 O O . GLU A 1 83 ? -13.508 -0.831 8.07 1 97.44 83 GLU A O 1
ATOM 696 N N . GLU A 1 84 ? -11.781 0.565 7.965 1 97.44 84 GLU A N 1
ATOM 697 C CA . GLU A 1 84 ? -12.5 1.544 7.152 1 97.44 84 GLU A CA 1
ATOM 698 C C . GLU A 1 84 ? -12.852 0.971 5.781 1 97.44 84 GLU A C 1
ATOM 700 O O . GLU A 1 84 ? -13.922 1.261 5.238 1 97.44 84 GLU A O 1
ATOM 705 N N . ILE A 1 85 ? -11.961 0.213 5.199 1 97.56 85 ILE A N 1
ATOM 706 C CA . ILE A 1 85 ? -12.188 -0.423 3.906 1 97.56 85 ILE A CA 1
ATOM 707 C C . ILE A 1 85 ? -13.438 -1.304 3.979 1 97.56 85 ILE A C 1
ATOM 709 O O . ILE A 1 85 ? -14.336 -1.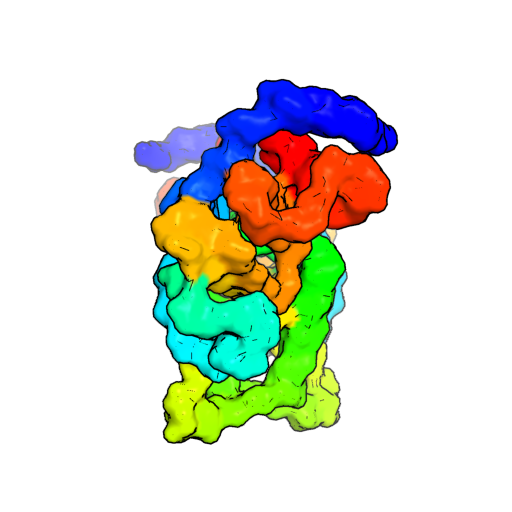191 3.143 1 97.56 85 ILE A O 1
ATOM 713 N N . ILE A 1 86 ? -13.484 -2.158 4.98 1 97.25 86 ILE A N 1
ATOM 714 C CA . ILE A 1 86 ? -14.617 -3.061 5.145 1 97.25 86 ILE A CA 1
ATOM 715 C C . ILE A 1 86 ? -15.898 -2.252 5.355 1 97.25 86 ILE A C 1
ATOM 717 O O . ILE A 1 86 ? -16.922 -2.521 4.727 1 97.25 86 ILE A O 1
ATOM 721 N N . ASP A 1 87 ? -15.852 -1.231 6.211 1 97.5 87 ASP A N 1
ATOM 722 C CA . ASP A 1 87 ? -17.016 -0.387 6.484 1 97.5 87 ASP A CA 1
ATOM 723 C C . ASP A 1 87 ? -17.5 0.305 5.215 1 97.5 87 ASP A C 1
ATOM 725 O O . ASP A 1 87 ? -18.703 0.337 4.941 1 97.5 87 ASP A O 1
ATOM 729 N N . ASN A 1 88 ? -16.594 0.863 4.453 1 97.5 88 ASN A N 1
ATOM 730 C CA . ASN A 1 88 ? -16.938 1.576 3.23 1 97.5 88 ASN A CA 1
ATOM 731 C C . ASN A 1 88 ? -17.531 0.637 2.186 1 97.5 88 ASN A C 1
ATOM 733 O O . ASN A 1 88 ? -18.438 1.021 1.441 1 97.5 88 ASN A O 1
ATOM 737 N N . ARG A 1 89 ? -16.984 -0.585 2.088 1 96.88 89 ARG A N 1
ATOM 738 C CA . ARG A 1 89 ? -17.531 -1.585 1.178 1 96.88 89 ARG A CA 1
ATOM 739 C C . ARG A 1 89 ? -18.984 -1.92 1.538 1 96.88 89 ARG A C 1
ATOM 741 O O . ARG A 1 89 ? -19.844 -2.008 0.659 1 96.88 89 ARG A O 1
ATOM 748 N N . GLU A 1 90 ? -19.219 -2.104 2.775 1 96.56 90 GLU A N 1
ATOM 749 C CA . GLU A 1 90 ? -20.5 -2.584 3.248 1 96.56 90 GLU A CA 1
ATOM 750 C C . GLU A 1 90 ? -21.516 -1.442 3.35 1 96.56 90 GLU A C 1
ATOM 752 O O . GLU A 1 90 ? -22.719 -1.678 3.426 1 96.56 90 GLU A O 1
ATOM 757 N N . ASN A 1 91 ? -21.047 -0.198 3.424 1 96.75 91 ASN A N 1
ATOM 758 C CA . ASN A 1 91 ? -21.844 1.017 3.453 1 96.75 91 ASN A CA 1
ATOM 759 C C . ASN A 1 91 ? -21.359 2.035 2.424 1 96.75 91 ASN A C 1
ATOM 761 O O . ASN A 1 91 ? -20.922 3.123 2.785 1 96.75 91 ASN A O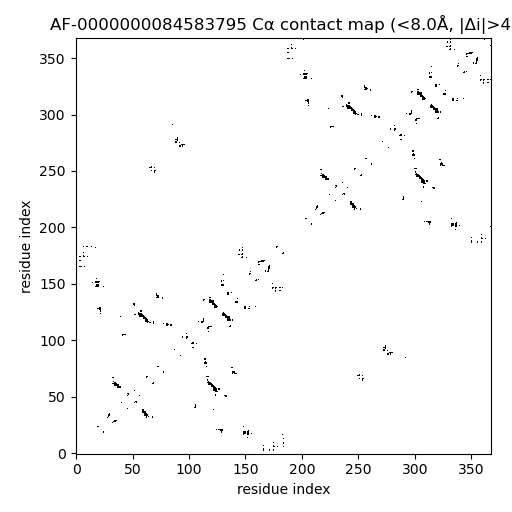 1
ATOM 765 N N . PRO A 1 92 ? -21.531 1.699 1.176 1 96.44 92 PRO A N 1
ATOM 766 C CA . PRO A 1 92 ? -20.953 2.543 0.127 1 96.44 92 PRO A CA 1
ATOM 767 C C . PRO A 1 92 ? -21.625 3.904 0.023 1 96.44 92 PRO A C 1
ATOM 769 O O . PRO A 1 92 ? -22.828 4.023 0.3 1 96.44 92 PRO A O 1
ATOM 772 N N . LEU A 1 93 ? -20.859 4.828 -0.352 1 95.44 93 LEU A N 1
ATOM 773 C CA . LEU A 1 93 ? -21.391 6.141 -0.698 1 95.44 93 LEU A CA 1
ATOM 774 C C . LEU A 1 93 ? -22.219 6.07 -1.985 1 95.44 93 LEU A C 1
ATOM 776 O O . LEU A 1 93 ? -21.969 5.211 -2.834 1 95.44 93 LEU A O 1
ATOM 780 N N . ASN A 1 94 ? -23.125 6.98 -2.104 1 95.81 94 ASN A N 1
ATOM 781 C CA . ASN A 1 94 ? -23.906 7.121 -3.324 1 95.81 94 ASN A CA 1
ATOM 782 C C . ASN A 1 94 ? -23.25 8.07 -4.316 1 95.81 94 ASN A C 1
ATOM 784 O O . ASN A 1 94 ? -23.547 9.266 -4.332 1 95.81 94 ASN A O 1
ATOM 788 N N . PHE A 1 95 ? -22.469 7.59 -5.191 1 95.06 95 PHE A N 1
ATOM 789 C CA . PHE A 1 95 ? -21.656 8.43 -6.066 1 95.06 95 PHE A CA 1
ATOM 790 C C . PHE A 1 95 ? -22.516 9.07 -7.148 1 95.06 95 PHE A C 1
ATOM 792 O O . PHE A 1 95 ? -22.109 10.055 -7.77 1 95.06 95 PHE A O 1
ATOM 799 N N . LYS A 1 96 ? -23.641 8.547 -7.418 1 93.06 96 LYS A N 1
ATOM 800 C CA . LYS A 1 96 ? -24.562 9.234 -8.328 1 93.06 96 LYS A CA 1
ATOM 801 C C . LYS A 1 96 ? -24.969 10.594 -7.762 1 93.06 96 LYS A C 1
ATOM 803 O O . LYS A 1 96 ? -24.938 11.602 -8.469 1 93.06 96 LYS A O 1
ATOM 808 N N . ARG A 1 97 ? -25.281 10.562 -6.609 1 94.75 97 ARG A N 1
ATOM 809 C CA . ARG A 1 97 ? -25.672 11.797 -5.93 1 94.75 97 ARG A CA 1
ATOM 810 C C . ARG A 1 97 ? -24.469 12.727 -5.754 1 94.75 97 ARG A C 1
ATOM 812 O O . ARG A 1 97 ? -24.578 13.938 -5.973 1 94.75 97 ARG A O 1
ATOM 819 N N . ILE A 1 98 ? -23.391 12.195 -5.391 1 95.44 98 ILE A N 1
ATOM 820 C CA . ILE 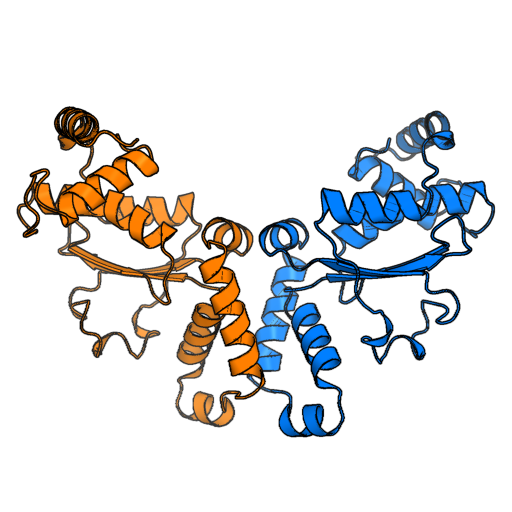A 1 98 ? -22.156 12.945 -5.141 1 95.44 98 ILE A CA 1
ATOM 821 C C . ILE A 1 98 ? -21.734 13.664 -6.414 1 95.44 98 ILE A C 1
ATOM 823 O O . ILE A 1 98 ? -21.328 14.828 -6.371 1 95.44 98 ILE A O 1
ATOM 827 N N . LYS A 1 99 ? -21.812 12.977 -7.508 1 92.69 99 LYS A N 1
ATOM 828 C CA . LYS A 1 99 ? -21.453 13.57 -8.789 1 92.69 99 LYS A CA 1
ATOM 829 C C . LYS A 1 99 ? -22.406 14.695 -9.164 1 92.69 99 LYS A C 1
ATOM 831 O O . LYS A 1 99 ? -21.984 15.742 -9.656 1 92.69 99 LYS A O 1
ATOM 836 N N . LYS A 1 100 ? -23.703 14.539 -8.883 1 93.94 100 LYS A N 1
ATOM 837 C CA . LYS A 1 100 ? -24.703 15.57 -9.125 1 93.94 100 LYS A CA 1
ATOM 838 C C . LYS A 1 100 ? -24.375 16.844 -8.352 1 93.94 100 LYS A C 1
ATOM 840 O O . LYS A 1 100 ? -24.594 17.953 -8.852 1 93.94 100 LYS A O 1
ATOM 845 N N . ASN A 1 101 ? -23.766 16.688 -7.23 1 94.06 101 ASN A N 1
ATOM 846 C CA . ASN A 1 101 ? -23.438 17.812 -6.367 1 94.06 101 ASN A CA 1
ATOM 847 C C . ASN A 1 101 ? -22.016 18.328 -6.621 1 94.06 101 ASN A C 1
ATOM 849 O O . ASN A 1 101 ? -21.531 19.188 -5.898 1 94.06 101 ASN A O 1
ATOM 853 N N . LYS A 1 102 ? -21.266 17.828 -7.531 1 94.94 102 LYS A N 1
ATOM 854 C CA . LYS A 1 102 ? -19.906 18.219 -7.926 1 94.94 102 LYS A CA 1
ATOM 855 C C . LYS A 1 102 ? -18.938 18.047 -6.766 1 94.94 102 LYS A C 1
ATOM 857 O O . LYS A 1 102 ? -18.078 18.906 -6.539 1 94.94 102 LYS A O 1
ATOM 862 N N . GLU A 1 103 ? -19.141 16.938 -6.043 1 96.06 103 GLU A N 1
ATOM 863 C CA . GLU A 1 103 ? -18.328 16.672 -4.863 1 96.06 103 GLU A CA 1
ATOM 864 C C . GLU A 1 103 ? -17.484 15.422 -5.043 1 96.06 103 GLU A C 1
ATOM 866 O O . GLU A 1 103 ? -16.922 14.891 -4.078 1 96.06 103 GLU A O 1
ATOM 871 N N . GLU A 1 104 ? -17.438 14.891 -6.223 1 95.88 104 GLU A N 1
ATOM 872 C CA . GLU A 1 104 ? -16.828 13.594 -6.473 1 95.88 104 GLU A CA 1
ATOM 873 C C . GLU A 1 104 ? -15.344 13.594 -6.121 1 95.88 104 GLU A C 1
ATOM 875 O O . GLU A 1 104 ? -14.844 12.656 -5.512 1 95.88 104 GLU A O 1
ATOM 880 N N . THR A 1 105 ? -14.648 14.648 -6.504 1 97.25 105 THR A N 1
ATOM 881 C CA . THR A 1 105 ? -13.219 14.727 -6.215 1 97.25 105 THR A CA 1
ATOM 882 C C . THR A 1 105 ? -12.969 14.68 -4.711 1 97.25 105 THR A C 1
ATOM 884 O O . THR A 1 105 ? -12.148 13.891 -4.238 1 97.25 105 THR A O 1
ATOM 887 N N . TYR A 1 106 ? -13.734 15.5 -4.008 1 97.88 106 TYR A N 1
ATOM 888 C CA . TYR A 1 106 ? -13.602 15.57 -2.559 1 97.88 106 TYR A CA 1
ATOM 889 C C . TYR A 1 106 ? -13.867 14.203 -1.923 1 97.88 106 TYR A C 1
ATOM 891 O O . TYR A 1 106 ? -13.109 13.766 -1.052 1 97.88 106 TYR A O 1
ATOM 899 N N . ASN A 1 107 ? -14.883 13.523 -2.326 1 97.69 107 ASN A N 1
ATOM 900 C CA . ASN A 1 107 ? -15.258 12.258 -1.712 1 97.69 107 ASN A CA 1
ATOM 901 C C . ASN A 1 107 ? -14.266 11.148 -2.057 1 97.69 107 ASN A C 1
ATOM 903 O O . ASN A 1 107 ? -14 10.273 -1.235 1 97.69 107 ASN A O 1
ATOM 907 N N . HIS A 1 108 ? -13.703 11.211 -3.273 1 98 108 HIS A N 1
ATOM 908 C CA . HIS A 1 108 ? -12.609 10.289 -3.588 1 98 108 HIS A CA 1
ATOM 909 C C . HIS A 1 108 ? -11.406 10.539 -2.693 1 98 108 HIS A C 1
ATOM 911 O O . HIS A 1 108 ? -10.758 9.594 -2.238 1 98 108 HIS A O 1
ATOM 917 N N . ILE A 1 109 ? -11.094 11.766 -2.402 1 97.81 109 ILE A N 1
ATOM 918 C CA . ILE A 1 109 ? -9.977 12.117 -1.523 1 97.81 109 ILE A CA 1
ATOM 919 C C . ILE A 1 109 ? -10.234 11.562 -0.124 1 97.81 109 ILE A C 1
ATOM 921 O O . ILE A 1 109 ? -9.367 10.922 0.464 1 97.81 109 ILE A O 1
ATOM 925 N N . LEU A 1 110 ? -11.438 11.781 0.374 1 97.38 110 LEU A N 1
ATOM 926 C CA . LEU A 1 110 ? -11.789 11.312 1.711 1 97.38 110 LEU A CA 1
ATOM 927 C C . LEU A 1 110 ? -11.633 9.797 1.82 1 97.38 110 LEU A C 1
ATOM 929 O O . LEU A 1 110 ? -11.055 9.297 2.789 1 97.38 110 LEU A O 1
ATOM 933 N N . LEU A 1 111 ? -12.117 9.102 0.863 1 98 111 LEU A N 1
ATOM 934 C CA . LEU A 1 111 ? -12.031 7.641 0.877 1 98 111 LEU A CA 1
ATOM 935 C C . LEU A 1 111 ? -10.578 7.188 0.797 1 98 111 LEU A C 1
ATOM 937 O O . LEU A 1 111 ? -10.18 6.242 1.484 1 98 111 LEU A O 1
ATOM 941 N N . ASP A 1 112 ? -9.805 7.82 -0.067 1 98 112 ASP A N 1
ATOM 942 C CA . ASP A 1 112 ? -8.391 7.48 -0.171 1 98 112 ASP A CA 1
ATOM 943 C C . ASP A 1 112 ? -7.672 7.711 1.156 1 98 112 ASP A C 1
ATOM 945 O O . ASP A 1 112 ? -6.828 6.906 1.558 1 98 112 ASP A O 1
ATOM 949 N N . GLU A 1 113 ? -7.984 8.766 1.827 1 98.06 113 GLU A N 1
ATOM 950 C CA . GLU A 1 113 ? -7.406 9.039 3.141 1 98.06 113 GLU A CA 1
ATOM 951 C C . GLU A 1 113 ? -7.801 7.961 4.148 1 98.06 113 GLU A C 1
ATOM 953 O O . GLU A 1 113 ? -6.938 7.387 4.82 1 98.06 113 GLU A O 1
ATOM 958 N N . GLN A 1 114 ? -9.07 7.652 4.23 1 97.5 114 GLN A N 1
ATOM 959 C CA . GLN A 1 114 ? -9.602 6.688 5.188 1 97.5 114 GLN A CA 1
ATOM 960 C C . GLN A 1 114 ? -9 5.305 4.973 1 97.5 114 GLN A C 1
ATOM 962 O O . GLN A 1 114 ? -8.797 4.555 5.93 1 97.5 114 GLN A O 1
ATOM 967 N N . GLU A 1 115 ? -8.719 5.027 3.752 1 97.62 115 GLU A N 1
ATOM 968 C CA . GLU A 1 115 ? -8.336 3.662 3.4 1 97.62 115 GLU A CA 1
ATOM 969 C C . GLU A 1 115 ? -6.82 3.527 3.26 1 97.62 115 GLU A C 1
ATOM 971 O O . GLU A 1 115 ? -6.32 2.479 2.852 1 97.62 115 GLU A O 1
ATOM 976 N N . GLY A 1 116 ? -6.07 4.566 3.512 1 96.88 116 GLY A N 1
ATOM 977 C CA . GLY A 1 116 ? -4.621 4.496 3.584 1 96.88 116 GLY A CA 1
ATOM 978 C C . GLY A 1 116 ? -3.949 4.621 2.229 1 96.88 116 GLY A C 1
ATOM 979 O O . GLY A 1 116 ? -2.834 4.133 2.037 1 96.88 116 GLY A O 1
ATOM 980 N N . ARG A 1 117 ? -4.602 5.277 1.24 1 97.06 117 ARG A N 1
ATOM 981 C CA . ARG A 1 117 ? -4.031 5.434 -0.093 1 97.06 117 ARG A CA 1
ATOM 982 C C . ARG A 1 117 ? -3.518 6.855 -0.305 1 97.06 117 ARG A C 1
ATOM 984 O O . ARG A 1 117 ? -3.031 7.191 -1.387 1 97.06 117 ARG A O 1
ATOM 991 N N . ARG A 1 118 ? -3.666 7.586 0.751 1 97.88 118 ARG A N 1
ATOM 992 C CA . ARG A 1 118 ? -3.373 9.008 0.587 1 97.88 118 ARG A CA 1
ATOM 993 C C . ARG A 1 118 ? -3.174 9.68 1.939 1 97.88 118 ARG A C 1
ATOM 995 O O . ARG A 1 118 ? -3.875 9.367 2.904 1 97.88 118 ARG A O 1
ATOM 1002 N N . ILE A 1 119 ? -2.244 10.508 2.031 1 98.5 119 ILE A N 1
ATOM 1003 C CA . ILE A 1 119 ? -2.092 11.445 3.137 1 98.5 119 ILE A CA 1
ATOM 1004 C C . ILE A 1 119 ? -2.102 12.875 2.605 1 98.5 119 ILE A C 1
ATOM 1006 O O . ILE A 1 119 ? -1.362 13.203 1.676 1 98.5 119 ILE A O 1
ATOM 1010 N N . ASP A 1 120 ? -2.955 13.688 3.135 1 98.5 120 ASP A N 1
ATOM 1011 C CA . ASP A 1 120 ? -2.955 15.102 2.764 1 98.5 120 ASP A CA 1
ATOM 1012 C C . ASP A 1 120 ? -2.369 15.961 3.879 1 98.5 120 ASP A C 1
ATOM 1014 O O . ASP A 1 120 ? -2.648 15.734 5.059 1 98.5 120 ASP A O 1
ATOM 1018 N N . ILE A 1 121 ? -1.587 16.859 3.494 1 98.69 121 ILE A N 1
ATOM 1019 C CA . ILE A 1 121 ? -0.954 17.828 4.371 1 98.69 121 ILE A CA 1
ATOM 1020 C C . ILE A 1 121 ? -1.367 19.25 3.959 1 98.69 121 ILE A C 1
ATOM 1022 O O . ILE A 1 121 ? -1.258 19.609 2.787 1 98.69 121 ILE A O 1
ATOM 1026 N N . VAL A 1 122 ? -1.896 20 4.855 1 98.69 122 VAL A N 1
ATOM 1027 C CA . VAL A 1 122 ? -2.23 21.406 4.594 1 98.69 122 VAL A CA 1
ATOM 1028 C C . VAL A 1 122 ? -1.355 22.312 5.453 1 98.69 122 VAL A C 1
ATOM 1030 O O . VAL A 1 122 ? -1.236 22.109 6.664 1 98.69 122 VAL A O 1
ATOM 1033 N N . LEU A 1 123 ? -0.731 23.281 4.82 1 98.81 123 LEU A N 1
ATOM 1034 C CA . LEU A 1 123 ? 0.2 24.188 5.492 1 98.81 123 LEU A CA 1
ATOM 1035 C C . LEU A 1 123 ? -0.349 25.609 5.531 1 98.81 123 LEU A C 1
ATOM 1037 O O . LEU A 1 123 ? -0.814 26.125 4.512 1 98.81 123 LEU A O 1
ATOM 1041 N N . GLU A 1 124 ? -0.349 26.125 6.684 1 98.62 124 GLU A N 1
ATOM 1042 C CA . GLU A 1 124 ? -0.547 27.562 6.895 1 98.62 124 GLU A CA 1
ATOM 1043 C C . GLU A 1 124 ? 0.787 28.297 6.961 1 98.62 124 GLU A C 1
ATOM 1045 O O . GLU A 1 124 ? 1.788 27.75 7.418 1 98.62 124 GLU A O 1
ATOM 1050 N N . SER A 1 125 ? 0.785 29.578 6.555 1 98.56 125 SER A N 1
ATOM 1051 C CA . SER A 1 125 ? 2.045 30.312 6.582 1 98.56 125 SER A CA 1
ATOM 1052 C C . SER A 1 125 ? 1.809 31.812 6.742 1 98.56 125 SER A C 1
ATOM 1054 O O . SER A 1 125 ? 0.744 32.312 6.383 1 98.56 125 SER A O 1
ATOM 1056 N N . ASP A 1 126 ? 2.75 32.5 7.277 1 97.75 126 ASP A N 1
ATOM 1057 C CA . ASP A 1 126 ? 2.742 33.938 7.355 1 97.75 126 ASP A CA 1
ATOM 1058 C C . ASP A 1 126 ? 3.545 34.562 6.211 1 97.75 126 ASP A C 1
ATOM 1060 O O . ASP A 1 126 ? 3.844 35.75 6.227 1 97.75 126 ASP A O 1
ATOM 1064 N N . GLY A 1 127 ? 3.895 33.781 5.305 1 97.81 127 GLY A N 1
ATOM 1065 C CA . GLY A 1 127 ? 4.703 34.25 4.195 1 97.81 127 GLY A CA 1
ATOM 1066 C C . GLY A 1 127 ? 6.145 33.75 4.262 1 97.81 127 GLY A C 1
ATOM 1067 O O . GLY A 1 127 ? 6.824 33.688 3.236 1 97.81 127 GLY A O 1
ATOM 1068 N N . GLU A 1 128 ? 6.648 33.469 5.402 1 98.25 128 GLU A N 1
ATOM 1069 C CA . GLU A 1 128 ? 8.039 33.062 5.574 1 98.25 128 GLU A CA 1
ATOM 1070 C C . GLU A 1 128 ? 8.141 31.656 6.125 1 98.25 128 GLU A C 1
ATOM 1072 O O . GLU A 1 128 ? 8.883 30.828 5.59 1 98.25 128 GLU A O 1
ATOM 1077 N N . ILE A 1 129 ? 7.438 31.375 7.215 1 98.62 129 ILE A N 1
ATOM 1078 C CA . ILE A 1 129 ? 7.504 30.062 7.855 1 98.62 129 ILE A CA 1
ATOM 1079 C C . ILE A 1 129 ? 6.121 29.406 7.84 1 98.62 129 ILE A C 1
ATOM 1081 O O . ILE A 1 129 ? 5.117 30.078 7.578 1 98.62 129 ILE A O 1
ATOM 1085 N N . VAL A 1 130 ? 6.078 28.141 8.008 1 98.81 130 VAL A N 1
ATOM 1086 C CA . VAL A 1 130 ? 4.82 27.453 8.289 1 98.81 130 VAL A CA 1
ATOM 1087 C C . VAL A 1 130 ? 4.371 27.75 9.719 1 98.81 130 VAL A C 1
ATOM 1089 O O . VAL A 1 130 ? 5.129 27.547 10.672 1 98.81 130 VAL A O 1
ATOM 1092 N N . THR A 1 131 ? 3.207 28.281 9.844 1 98.44 131 THR A N 1
ATOM 1093 C CA . THR A 1 131 ? 2.738 28.703 11.156 1 98.44 131 THR A CA 1
ATOM 1094 C C . THR A 1 131 ? 1.862 27.625 11.797 1 98.44 131 THR A C 1
ATOM 1096 O O . THR A 1 131 ? 1.692 27.594 13.016 1 98.44 131 THR A O 1
ATOM 1099 N N . GLU A 1 132 ? 1.22 26.844 11.016 1 97.94 132 GLU A N 1
ATOM 1100 C CA . GLU A 1 132 ? 0.371 25.734 11.422 1 97.94 132 GLU A CA 1
ATOM 1101 C C . GLU A 1 132 ? 0.232 24.703 10.305 1 97.94 132 GLU A C 1
ATOM 1103 O O . GLU A 1 132 ? 0.474 25.016 9.141 1 97.94 132 GLU A O 1
ATOM 1108 N N . PHE A 1 133 ? -0.055 23.484 10.711 1 98.12 133 PHE A N 1
ATOM 1109 C CA . PHE A 1 133 ? -0.275 22.469 9.695 1 98.12 133 PHE A CA 1
ATOM 1110 C C . PHE A 1 133 ? -1.326 21.469 10.156 1 98.12 133 PHE A C 1
ATOM 1112 O O . PHE A 1 133 ? -1.646 21.391 11.344 1 98.12 133 PHE A O 1
ATOM 1119 N N . GLU A 1 134 ? -1.857 20.812 9.211 1 97.31 134 GLU A N 1
ATOM 1120 C CA . GLU A 1 134 ? -2.773 19.703 9.445 1 97.31 134 GLU A CA 1
ATOM 1121 C C . GLU A 1 134 ? -2.402 18.5 8.594 1 97.31 134 GLU A C 1
ATOM 1123 O O . GLU A 1 134 ? -2.189 18.625 7.387 1 97.31 134 GLU A O 1
ATOM 1128 N N . VAL A 1 135 ? -2.145 17.406 9.242 1 97.69 135 VAL A N 1
ATOM 1129 C CA . VAL A 1 135 ? -2.064 16.109 8.562 1 97.69 135 VAL A CA 1
ATOM 1130 C C . VAL A 1 135 ? -3.416 15.406 8.641 1 97.69 135 VAL A C 1
ATOM 1132 O O . VAL A 1 135 ? -3.887 15.062 9.727 1 97.69 135 VAL A O 1
ATOM 1135 N N . ARG A 1 136 ? -3.955 15.219 7.48 1 93.81 136 ARG A N 1
ATOM 1136 C CA . ARG A 1 136 ? -5.312 14.68 7.465 1 93.81 136 ARG A CA 1
ATOM 1137 C C . ARG A 1 136 ? -5.297 13.164 7.656 1 93.81 136 ARG A C 1
ATOM 1139 O O . ARG A 1 136 ? -4.414 12.477 7.141 1 93.81 136 ARG A O 1
ATOM 1146 N N . GLU A 1 137 ? -6.289 12.398 8.312 1 79.5 137 GLU A N 1
ATOM 1147 C CA . GLU A 1 137 ? -6.582 11.008 8.648 1 79.5 137 GLU A CA 1
ATOM 1148 C C . GLU A 1 137 ? -5.43 10.375 9.422 1 79.5 137 GLU A C 1
ATOM 1150 O O . GLU A 1 137 ? -5.258 9.156 9.398 1 79.5 137 GLU A O 1
ATOM 1155 N N . GLN A 1 138 ? -4.738 11.094 10.047 1 78.19 138 GLN A N 1
ATOM 1156 C CA . GLN A 1 138 ? -3.801 10.609 11.055 1 78.19 138 GLN A CA 1
ATOM 1157 C C . GLN A 1 138 ? -2.623 9.883 10.406 1 78.19 138 GLN A C 1
ATOM 1159 O O . GLN A 1 138 ? -2.805 8.852 9.758 1 78.19 138 GLN A O 1
ATOM 1164 N N . ALA A 1 139 ? -1.574 10.227 10.43 1 94.56 139 ALA A N 1
ATOM 1165 C CA . ALA A 1 139 ? -0.258 9.656 10.141 1 94.56 139 ALA A CA 1
ATOM 1166 C C . ALA A 1 139 ? 0.793 10.203 11.102 1 94.56 139 ALA A C 1
ATOM 1168 O O . ALA A 1 139 ? 1.35 11.281 10.883 1 94.56 139 ALA A O 1
ATOM 1169 N N . LEU A 1 140 ? 0.915 9.391 12.094 1 97.31 140 LEU A N 1
ATOM 1170 C CA . LEU A 1 140 ? 1.756 9.828 13.203 1 97.31 140 LEU A CA 1
ATOM 1171 C C . LEU A 1 140 ? 3.154 10.188 12.719 1 97.31 140 LEU A C 1
ATOM 1173 O O . LEU A 1 140 ? 3.729 11.195 13.148 1 97.31 140 LEU A O 1
ATOM 1177 N N . TYR A 1 141 ? 3.723 9.453 11.859 1 98.31 141 TYR A N 1
ATOM 1178 C CA . TYR A 1 141 ? 5.074 9.68 11.359 1 98.31 141 TYR A CA 1
ATOM 1179 C C . TYR A 1 141 ? 5.199 11.055 10.719 1 98.31 141 TYR A C 1
ATOM 1181 O O . TYR A 1 141 ? 6.113 11.812 11.039 1 98.31 141 TYR A O 1
ATOM 1189 N N . ILE A 1 142 ? 4.258 11.375 9.852 1 98.56 142 ILE A N 1
ATOM 1190 C CA . ILE A 1 142 ? 4.309 12.648 9.133 1 98.56 142 ILE A CA 1
ATOM 1191 C C . ILE A 1 142 ? 4.059 13.797 10.102 1 98.56 142 ILE A C 1
ATOM 1193 O O . ILE A 1 142 ? 4.688 14.852 9.992 1 98.56 142 ILE A O 1
ATOM 1197 N N . ASN A 1 143 ? 3.16 13.57 11 1 98.12 143 ASN A N 1
ATOM 1198 C CA . ASN A 1 143 ? 2.889 14.586 12.008 1 98.12 143 ASN A CA 1
ATOM 1199 C C . ASN A 1 143 ? 4.137 14.922 12.82 1 98.12 143 ASN A C 1
ATOM 1201 O O . ASN A 1 143 ? 4.457 16.094 13.016 1 98.12 143 ASN A O 1
ATOM 1205 N N . LYS A 1 144 ? 4.797 13.938 13.266 1 98.44 144 LYS A N 1
ATOM 1206 C CA . LYS A 1 144 ? 6.02 14.133 14.039 1 98.44 144 LYS A CA 1
ATOM 1207 C C . LYS A 1 144 ? 7.113 14.773 13.203 1 98.44 144 LYS A C 1
ATOM 1209 O O . LYS A 1 144 ? 7.855 15.633 13.688 1 98.44 144 LYS A O 1
ATOM 1214 N N . TYR A 1 145 ? 7.199 14.336 12.008 1 98.81 145 TYR A N 1
ATOM 1215 C CA . TYR A 1 145 ? 8.219 14.875 11.109 1 98.81 145 TYR A CA 1
ATOM 1216 C C . TYR A 1 145 ? 8 16.359 10.875 1 98.81 145 TYR A C 1
ATOM 1218 O O . TYR A 1 145 ? 8.953 17.156 10.938 1 98.81 145 TYR A O 1
ATOM 1226 N N . LEU A 1 146 ? 6.758 16.734 10.656 1 98.75 146 LEU A N 1
ATOM 1227 C CA . LEU A 1 146 ? 6.434 18.141 10.438 1 98.75 146 LEU A CA 1
ATOM 1228 C C . LEU A 1 146 ? 6.668 18.953 11.703 1 98.75 146 LEU A C 1
ATOM 1230 O O . LEU A 1 146 ? 7.152 20.078 11.641 1 98.75 146 LEU A O 1
ATOM 1234 N N . ASN A 1 147 ? 6.305 18.359 12.781 1 98.62 147 ASN A N 1
ATOM 1235 C CA . ASN A 1 147 ? 6.617 19 14.047 1 98.62 147 ASN A CA 1
ATOM 1236 C C . ASN A 1 147 ? 8.102 19.328 14.164 1 98.62 147 ASN A C 1
ATOM 1238 O O . ASN A 1 147 ? 8.477 20.453 14.523 1 98.62 147 ASN A O 1
ATOM 1242 N N . ALA A 1 148 ? 8.953 18.391 13.812 1 98.81 148 ALA A N 1
ATOM 1243 C CA . ALA A 1 148 ? 10.406 18.562 13.883 1 98.81 148 ALA A CA 1
ATOM 1244 C C . ALA A 1 148 ? 10.859 19.688 12.953 1 98.81 148 ALA A C 1
ATOM 1246 O O . ALA A 1 148 ? 11.789 20.438 13.289 1 98.81 148 ALA A O 1
ATOM 1247 N N . LEU A 1 149 ? 10.195 19.859 11.898 1 98.75 149 LEU A N 1
ATOM 1248 C CA . LEU A 1 149 ? 10.609 20.812 10.883 1 98.75 149 LEU A CA 1
ATOM 1249 C C . LEU A 1 149 ? 10.109 22.219 11.227 1 98.75 149 LEU A C 1
ATOM 1251 O O . LEU A 1 149 ? 10.75 23.219 10.883 1 98.75 149 LEU A O 1
ATOM 1255 N N . ILE A 1 150 ? 8.969 22.297 11.906 1 98.69 150 ILE A N 1
ATOM 1256 C CA . ILE A 1 150 ? 8.219 23.547 11.891 1 98.69 150 ILE A CA 1
ATOM 1257 C C . ILE A 1 150 ? 8.406 24.281 13.219 1 98.69 150 ILE A C 1
ATOM 1259 O O . ILE A 1 150 ? 8.531 25.5 13.25 1 98.69 150 ILE A O 1
ATOM 1263 N N . VAL A 1 151 ? 8.523 23.578 14.297 1 98.69 151 VAL A N 1
ATOM 1264 C CA . VAL A 1 151 ? 8.445 24.172 15.633 1 98.69 151 VAL A CA 1
ATOM 1265 C C . VAL A 1 151 ? 9.656 25.062 15.875 1 98.69 151 VAL A C 1
ATOM 1267 O O . VAL A 1 151 ? 9.539 26.125 16.484 1 98.69 151 VAL A O 1
ATOM 1270 N N . GLY A 1 152 ? 10.828 24.719 15.336 1 98.38 152 GLY A N 1
ATOM 1271 C CA . GLY A 1 152 ? 12.023 25.531 15.516 1 98.38 152 GLY A CA 1
ATOM 1272 C C . GLY A 1 152 ? 11.844 26.969 15.039 1 98.38 152 GLY A C 1
ATOM 1273 O O . GLY A 1 152 ? 12.219 27.906 15.734 1 98.38 152 GLY A O 1
ATOM 1274 N N . ALA A 1 153 ? 11.297 27.109 13.898 1 98.44 153 ALA A N 1
ATOM 1275 C CA . ALA A 1 153 ? 11.07 28.438 13.336 1 98.44 153 ALA A CA 1
ATOM 1276 C C . ALA A 1 153 ? 10.055 29.219 14.164 1 98.44 153 ALA A C 1
ATOM 1278 O O . ALA A 1 153 ? 10.203 30.422 14.375 1 98.44 153 ALA A O 1
ATOM 1279 N N . LEU A 1 154 ? 9.008 28.531 14.625 1 98.5 154 LEU A N 1
ATOM 1280 C CA . LEU A 1 154 ? 8.008 29.188 15.461 1 98.5 154 LEU A CA 1
ATOM 1281 C C . LEU A 1 154 ? 8.633 29.734 16.734 1 98.5 154 LEU A C 1
ATOM 1283 O O . LEU A 1 154 ? 8.352 30.859 17.125 1 98.5 154 LEU A O 1
ATOM 1287 N N . LEU A 1 155 ? 9.445 28.938 17.344 1 98.06 155 LEU A N 1
ATOM 1288 C CA . LEU A 1 155 ? 10.133 29.344 18.562 1 98.06 155 LEU A CA 1
ATOM 1289 C C . LEU A 1 155 ? 11.055 30.531 18.297 1 98.06 155 LEU A C 1
ATOM 1291 O O . LEU A 1 155 ? 11.062 31.5 19.062 1 98.06 155 LEU A O 1
ATOM 1295 N N . SER A 1 156 ? 11.758 30.438 17.25 1 96.94 156 SER A N 1
ATOM 1296 C CA . SER A 1 156 ? 12.719 31.484 16.906 1 96.94 156 SER A CA 1
ATOM 1297 C C . SER A 1 156 ? 12.023 32.812 16.672 1 96.94 156 SER A C 1
ATOM 1299 O O . SER A 1 156 ? 12.562 33.875 17 1 96.94 156 SER A O 1
ATOM 1301 N N . LYS A 1 157 ? 10.844 32.75 16.203 1 96.56 157 LYS A N 1
ATOM 1302 C CA . LYS A 1 157 ? 10.117 33.969 15.844 1 96.56 157 LYS A CA 1
ATOM 1303 C C . LYS A 1 157 ? 9.219 34.438 16.984 1 96.56 157 LYS A C 1
ATOM 1305 O O . LYS A 1 157 ? 8.547 35.469 16.891 1 96.56 157 LYS A O 1
ATOM 1310 N N . GLY A 1 158 ? 9.172 33.656 18 1 95.69 158 GLY A N 1
ATOM 1311 C CA . GLY A 1 158 ? 8.273 33.969 19.094 1 95.69 158 GLY A CA 1
ATOM 1312 C C . GLY A 1 158 ? 6.809 33.781 18.734 1 95.69 158 GLY A C 1
ATOM 1313 O O . GLY A 1 158 ? 5.938 34.438 19.297 1 95.69 158 GLY A O 1
ATOM 1314 N N . ALA A 1 159 ? 6.535 32.969 17.797 1 95.31 159 ALA A N 1
ATOM 1315 C CA . ALA A 1 159 ? 5.184 32.781 17.281 1 95.31 159 ALA A CA 1
ATOM 1316 C C . ALA A 1 159 ? 4.52 31.547 17.906 1 95.31 159 ALA A C 1
ATOM 1318 O O . ALA A 1 159 ? 3.566 31 17.344 1 95.31 159 ALA A O 1
ATOM 1319 N N . SER A 1 160 ? 5.062 31.047 18.984 1 95.38 160 SER A N 1
ATOM 1320 C CA . SER A 1 160 ? 4.531 29.875 19.688 1 95.38 160 SER A CA 1
ATOM 1321 C C . SER A 1 160 ? 4.434 30.125 21.188 1 95.38 160 SER A C 1
ATOM 1323 O O . SER A 1 160 ? 5.215 30.891 21.75 1 95.38 160 SER A O 1
ATOM 1325 N N . ASP A 1 161 ? 3.535 29.375 21.797 1 95.75 161 ASP A N 1
ATOM 1326 C CA . ASP A 1 161 ? 3.412 29.453 23.25 1 95.75 161 ASP A CA 1
ATOM 1327 C C . ASP A 1 161 ? 4.277 28.391 23.922 1 95.75 161 ASP A C 1
ATOM 1329 O O . ASP A 1 161 ? 4.344 28.328 25.156 1 95.75 161 ASP A O 1
ATOM 1333 N N . ILE A 1 162 ? 4.891 27.641 23.109 1 97.81 162 ILE A N 1
ATOM 1334 C CA . ILE A 1 162 ? 5.758 26.594 23.641 1 97.81 162 ILE A CA 1
ATOM 1335 C C . ILE A 1 162 ? 6.926 27.234 24.391 1 97.81 162 ILE A C 1
ATOM 1337 O O . ILE A 1 162 ? 7.562 28.156 23.891 1 97.81 162 ILE A O 1
ATOM 1341 N N . LYS A 1 163 ? 7.168 26.734 25.562 1 97.44 163 LYS A N 1
ATOM 1342 C CA . LYS A 1 163 ? 8.32 27.188 26.344 1 97.44 163 LYS A CA 1
ATOM 1343 C C . LYS A 1 163 ? 9.508 26.234 26.172 1 97.44 163 LYS A C 1
ATOM 1345 O O . LYS A 1 163 ? 9.352 25.016 26.219 1 97.44 163 LYS A O 1
ATOM 1350 N N . GLU A 1 164 ? 10.586 26.812 25.938 1 96.56 164 GLU A N 1
ATOM 1351 C CA . GLU A 1 164 ? 11.805 26.016 25.781 1 96.56 164 GLU A CA 1
ATOM 1352 C C . GLU A 1 164 ? 12.32 25.531 27.125 1 96.56 164 GLU A C 1
ATOM 1354 O O . GLU A 1 164 ? 13.422 25.891 27.547 1 96.56 164 GLU A O 1
ATOM 1359 N N . ASP A 1 165 ? 11.539 24.703 27.594 1 95.69 165 ASP A N 1
ATOM 1360 C CA . ASP A 1 165 ? 11.781 24.125 28.922 1 95.69 165 ASP A CA 1
ATOM 1361 C C . ASP A 1 165 ? 11.344 22.656 28.969 1 95.69 165 ASP A C 1
ATOM 1363 O O . ASP A 1 165 ? 10.367 22.281 28.312 1 95.69 165 ASP A O 1
ATOM 1367 N N . LEU A 1 166 ? 12.031 21.922 29.781 1 96.62 166 LEU A N 1
ATOM 1368 C CA . LEU A 1 166 ? 11.789 20.484 29.812 1 96.62 166 LEU A CA 1
ATOM 1369 C C . LEU A 1 166 ? 10.484 20.172 30.531 1 96.62 166 LEU A C 1
ATOM 1371 O O . LEU A 1 166 ? 9.984 19.047 30.453 1 96.62 166 LEU A O 1
ATOM 1375 N N . ASP A 1 167 ? 9.906 21.172 31.172 1 97 167 ASP A N 1
ATOM 1376 C CA . ASP A 1 167 ? 8.625 20.984 31.844 1 97 167 ASP A CA 1
ATOM 1377 C C . ASP A 1 167 ? 7.465 21.172 30.859 1 97 167 ASP A C 1
ATOM 1379 O O . ASP A 1 167 ? 6.324 20.828 31.172 1 97 167 ASP A O 1
ATOM 1383 N N . ASP A 1 168 ? 7.805 21.734 29.719 1 97.81 168 ASP A N 1
ATOM 1384 C CA . ASP A 1 168 ? 6.789 21.906 28.688 1 97.81 168 ASP A CA 1
ATOM 1385 C C . ASP A 1 168 ? 6.676 20.672 27.797 1 97.81 168 ASP A C 1
ATOM 1387 O O . ASP A 1 168 ? 7.598 20.344 27.047 1 97.81 168 ASP A O 1
ATOM 1391 N N . GLU A 1 169 ? 5.562 20.078 27.797 1 97.56 169 GLU A N 1
ATOM 1392 C CA . GLU A 1 169 ? 5.363 18.812 27.109 1 97.56 169 GLU A CA 1
ATOM 1393 C C . GLU A 1 169 ? 5.473 18.984 25.594 1 97.56 169 GLU A C 1
ATOM 1395 O O . GLU A 1 169 ? 5.949 18.094 24.891 1 97.56 169 GLU A O 1
ATOM 1400 N N . ASP A 1 170 ? 4.957 20.078 25.125 1 98 170 ASP A N 1
ATOM 1401 C CA . ASP A 1 170 ? 5.066 20.328 23.688 1 98 170 ASP A CA 1
ATOM 1402 C C . ASP A 1 170 ? 6.527 20.484 23.281 1 98 170 ASP A C 1
ATOM 1404 O O . ASP A 1 170 ? 6.918 20.047 22.188 1 98 170 ASP A O 1
ATOM 1408 N N . PHE A 1 171 ? 7.27 21.078 24.141 1 98.25 171 PHE A N 1
ATOM 1409 C CA . PHE A 1 171 ? 8.688 21.266 23.844 1 98.25 171 PHE A CA 1
ATOM 1410 C C . PHE A 1 171 ? 9.422 19.922 23.891 1 98.25 171 PHE A C 1
ATOM 1412 O O . PHE A 1 171 ? 10.242 19.625 23.031 1 98.25 171 PHE A O 1
ATOM 1419 N N . THR A 1 172 ? 9.141 19.125 24.859 1 98.12 172 THR A N 1
ATOM 1420 C CA . THR A 1 172 ? 9.805 17.828 24.953 1 98.12 172 THR A CA 1
ATOM 1421 C C . THR A 1 172 ? 9.414 16.938 23.766 1 98.12 172 THR A C 1
ATOM 1423 O O . THR A 1 172 ? 10.242 16.188 23.25 1 98.12 172 THR A O 1
ATOM 1426 N N . PHE A 1 173 ? 8.188 17.047 23.359 1 98.25 173 PHE A N 1
ATOM 1427 C CA . PHE A 1 173 ? 7.742 16.328 22.156 1 98.25 173 PHE A CA 1
ATOM 1428 C C . PHE A 1 173 ? 8.547 16.766 20.938 1 98.25 173 PHE A C 1
ATOM 1430 O O . PHE A 1 173 ? 8.977 15.938 20.141 1 98.25 173 PHE A O 1
ATOM 1437 N N . TYR A 1 174 ? 8.688 18.047 20.875 1 98.5 174 TYR A N 1
ATOM 1438 C CA . TYR A 1 174 ? 9.5 18.609 19.797 1 98.5 174 TYR A CA 1
ATOM 1439 C C . TYR A 1 174 ? 10.93 18.078 19.859 1 98.5 174 TYR A C 1
ATOM 1441 O O . TYR A 1 174 ? 11.477 17.625 18.844 1 98.5 174 TYR A O 1
ATOM 1449 N N . LEU A 1 175 ? 11.539 18.016 21.016 1 98.5 175 LEU A N 1
ATOM 1450 C CA . LEU A 1 175 ? 12.898 17.516 21.188 1 98.5 175 LEU A CA 1
ATOM 1451 C C . LEU A 1 175 ? 13.008 16.062 20.766 1 98.5 175 LEU A C 1
ATOM 1453 O O . LEU A 1 175 ? 13.953 15.672 20.094 1 98.5 175 LEU A O 1
ATOM 1457 N N . GLU A 1 176 ? 12.078 15.391 21.188 1 98.44 176 GLU A N 1
ATOM 1458 C CA . GLU A 1 176 ? 12.07 13.969 20.844 1 98.44 176 GLU A CA 1
ATOM 1459 C C . GLU A 1 176 ? 11.969 13.758 19.344 1 98.44 176 GLU A C 1
ATOM 1461 O O . GLU A 1 176 ? 12.617 12.867 18.781 1 98.44 176 GLU A O 1
ATOM 1466 N N . ASN A 1 177 ? 11.156 14.555 18.688 1 98.5 177 ASN A N 1
ATOM 1467 C CA . ASN A 1 177 ? 11.016 14.438 17.25 1 98.5 177 ASN A CA 1
ATOM 1468 C C . ASN A 1 177 ? 12.305 14.844 16.531 1 98.5 177 ASN A C 1
ATOM 1470 O O . ASN A 1 177 ? 12.695 14.219 15.539 1 98.5 177 ASN A O 1
ATOM 1474 N N . LEU A 1 178 ? 12.953 15.883 17.031 1 98.44 178 LEU A N 1
ATOM 1475 C CA . LEU A 1 178 ? 14.234 16.281 16.469 1 98.44 178 LEU A CA 1
ATOM 1476 C C . LEU A 1 178 ? 15.234 15.125 16.531 1 98.44 178 LEU A C 1
ATOM 1478 O O . LEU A 1 178 ? 15.961 14.883 15.57 1 98.44 178 LEU A O 1
ATOM 1482 N N . TYR A 1 179 ? 15.227 14.5 17.625 1 98.12 179 TYR A N 1
ATOM 1483 C CA . TYR A 1 179 ? 16.141 13.367 17.828 1 98.12 179 TYR A CA 1
ATOM 1484 C C . TYR A 1 179 ? 15.75 12.203 16.922 1 98.12 179 TYR A C 1
ATOM 1486 O O . TYR A 1 179 ? 16.594 11.625 16.234 1 98.12 179 TYR A O 1
ATOM 1494 N N . GLU A 1 180 ? 14.516 11.891 16.938 1 97.69 180 GLU A N 1
ATOM 1495 C CA . GLU A 1 180 ? 14 10.758 16.172 1 97.69 180 GLU A CA 1
ATOM 1496 C C . GLU A 1 180 ? 14.359 10.883 14.695 1 97.69 180 GLU A C 1
ATOM 1498 O O . GLU A 1 180 ? 14.703 9.891 14.047 1 97.69 180 GLU A O 1
ATOM 1503 N N . PHE A 1 181 ? 14.32 12.102 14.188 1 98.06 181 PHE A N 1
ATOM 1504 C CA . PHE A 1 181 ? 14.5 12.266 12.75 1 98.06 181 PHE A CA 1
ATOM 1505 C C . PHE A 1 181 ? 15.898 12.773 12.43 1 98.06 181 PHE A C 1
ATOM 1507 O O . PHE A 1 181 ? 16.203 13.117 11.281 1 98.06 181 PHE A O 1
ATOM 1514 N N . GLY A 1 182 ? 16.766 12.914 13.438 1 97.12 182 GLY A N 1
ATOM 1515 C CA . GLY A 1 182 ? 18.188 13.125 13.242 1 97.12 182 GLY A CA 1
ATOM 1516 C C . GLY A 1 182 ? 18.562 14.578 13.039 1 97.12 182 GLY A C 1
ATOM 1517 O O . GLY A 1 182 ? 19.594 14.891 12.43 1 97.12 182 GLY A O 1
ATOM 1518 N N . PHE A 1 183 ? 17.656 15.398 13.469 1 97.62 183 PHE A N 1
ATOM 1519 C CA . PHE A 1 183 ? 17.969 16.812 13.32 1 97.62 183 PHE A CA 1
ATOM 1520 C C . PHE A 1 183 ? 18.906 17.281 14.43 1 97.62 183 PHE A C 1
ATOM 1522 O O . PHE A 1 183 ? 19.531 18.344 14.32 1 97.62 183 PHE A O 1
ATOM 1529 N N . ILE A 1 184 ? 18.922 16.5 15.477 1 96.12 184 ILE A N 1
ATOM 1530 C CA . ILE A 1 184 ? 19.891 16.734 16.547 1 96.12 184 ILE A CA 1
ATOM 1531 C C . ILE A 1 184 ? 20.531 15.414 16.969 1 96.12 184 ILE A C 1
ATOM 1533 O O . ILE A 1 184 ? 20 14.336 16.672 1 96.12 184 ILE A O 1
ATOM 1537 N N . MET B 1 1 ? 22.516 -6.637 -23.094 1 53.59 1 MET B N 1
ATOM 1538 C CA . MET B 1 1 ? 21.484 -7.508 -23.656 1 53.59 1 MET B CA 1
ATOM 1539 C C . MET B 1 1 ? 21.641 -8.938 -23.141 1 53.59 1 MET B C 1
ATOM 1541 O O . MET B 1 1 ? 22.766 -9.422 -22.984 1 53.59 1 MET B O 1
ATOM 1545 N N . LEU B 1 2 ? 20.5 -9.328 -22.562 1 71.56 2 LEU B N 1
ATOM 1546 C CA . LEU B 1 2 ? 20.578 -10.672 -21.984 1 71.56 2 LEU B CA 1
ATOM 1547 C C . LEU B 1 2 ? 20.938 -11.695 -23.047 1 71.56 2 LEU B C 1
ATOM 1549 O O . LEU B 1 2 ? 20.328 -11.742 -24.125 1 71.56 2 LEU B O 1
ATOM 1553 N N . ASN B 1 3 ? 22.203 -12.297 -22.953 1 91 3 ASN B N 1
ATOM 1554 C CA . ASN B 1 3 ? 22.688 -13.336 -23.844 1 91 3 ASN B CA 1
ATOM 1555 C C . ASN B 1 3 ? 22.125 -14.711 -23.469 1 91 3 ASN B C 1
ATOM 1557 O O . ASN B 1 3 ? 22.531 -15.289 -22.469 1 91 3 ASN B O 1
ATOM 1561 N N . LEU B 1 4 ? 21.219 -15.234 -24.328 1 94.69 4 LEU B N 1
ATOM 1562 C CA . LEU B 1 4 ? 20.531 -16.484 -24.047 1 94.69 4 LEU B CA 1
ATOM 1563 C C . LEU B 1 4 ? 21.5 -17.656 -24.016 1 94.69 4 LEU B C 1
ATOM 1565 O O . LEU B 1 4 ? 21.312 -18.594 -23.234 1 94.69 4 LEU B O 1
ATOM 1569 N N . GLU B 1 5 ? 22.469 -17.578 -24.797 1 95.19 5 GLU B N 1
ATOM 1570 C CA . GLU B 1 5 ? 23.469 -18.641 -24.797 1 95.19 5 GLU B CA 1
ATOM 1571 C C . GLU B 1 5 ? 24.219 -18.703 -23.453 1 95.19 5 GLU B C 1
ATOM 1573 O O . GLU B 1 5 ? 24.5 -19.781 -22.953 1 95.19 5 GLU B O 1
ATOM 1578 N N . SER B 1 6 ? 24.5 -17.594 -23.016 1 96.5 6 SER B N 1
ATOM 1579 C CA . SER B 1 6 ? 25.156 -17.531 -21.719 1 96.5 6 SER B CA 1
ATOM 1580 C C . SER B 1 6 ? 24.25 -18.062 -20.609 1 96.5 6 SER B C 1
ATOM 1582 O O . SER B 1 6 ? 24.719 -18.766 -19.719 1 96.5 6 SER B O 1
ATOM 1584 N N . LEU B 1 7 ? 23 -17.75 -20.688 1 97.56 7 LEU B N 1
ATOM 1585 C CA . LEU B 1 7 ? 22.047 -18.25 -19.703 1 97.56 7 LEU B CA 1
ATOM 1586 C C . LEU B 1 7 ? 21.922 -19.766 -19.781 1 97.56 7 LEU B C 1
ATOM 1588 O O . LEU B 1 7 ? 21.828 -20.438 -18.75 1 97.56 7 LEU B O 1
ATOM 1592 N N . MET B 1 8 ? 21.906 -20.234 -20.984 1 97.12 8 MET B N 1
ATOM 1593 C CA . MET B 1 8 ? 21.844 -21.672 -21.172 1 97.12 8 MET B CA 1
ATOM 1594 C C . MET B 1 8 ? 23.031 -22.375 -20.516 1 97.12 8 MET B C 1
ATOM 1596 O O . MET B 1 8 ? 22.859 -23.406 -19.859 1 97.12 8 MET B O 1
ATOM 1600 N N . ASN B 1 9 ? 24.141 -21.75 -20.688 1 96.56 9 ASN B N 1
ATOM 1601 C CA . ASN B 1 9 ? 25.344 -22.328 -20.078 1 96.56 9 ASN B CA 1
ATOM 1602 C C . ASN B 1 9 ? 25.25 -22.344 -18.562 1 96.56 9 ASN B C 1
ATOM 1604 O O . ASN B 1 9 ? 25.594 -23.344 -17.922 1 96.56 9 ASN B O 1
ATOM 1608 N N . LYS B 1 10 ? 24.797 -21.312 -18.016 1 97.12 10 LYS B N 1
ATOM 1609 C CA . LYS B 1 10 ? 24.625 -21.25 -16.578 1 97.12 10 LYS B CA 1
ATOM 1610 C C . LYS B 1 10 ? 23.594 -22.266 -16.094 1 97.12 10 LYS B C 1
ATOM 1612 O O . LYS B 1 10 ? 23.797 -22.922 -15.07 1 97.12 10 LYS B O 1
ATOM 1617 N N . TYR B 1 11 ? 22.578 -22.297 -16.844 1 98 11 TYR B N 1
ATOM 1618 C CA . TYR B 1 11 ? 21.5 -23.25 -16.531 1 98 11 TYR B CA 1
ATOM 1619 C C . TYR B 1 11 ? 22.031 -24.672 -16.5 1 98 11 TYR B C 1
ATOM 1621 O O . TYR B 1 11 ? 21.781 -25.422 -15.547 1 98 11 TYR B O 1
ATOM 1629 N N . VAL B 1 12 ? 22.797 -25.047 -17.422 1 96.88 12 VAL B N 1
ATOM 1630 C CA . VAL B 1 12 ? 23.328 -26.406 -17.547 1 96.88 12 VAL B CA 1
ATOM 1631 C C . VAL B 1 12 ? 24.219 -26.719 -16.344 1 96.88 12 VAL B C 1
ATOM 1633 O O . VAL B 1 12 ? 24.188 -27.828 -15.82 1 96.88 12 VAL B O 1
ATOM 1636 N N . HIS B 1 13 ? 24.859 -25.75 -15.883 1 96.44 13 HIS B N 1
ATOM 1637 C CA . HIS B 1 13 ? 25.797 -25.953 -14.789 1 96.44 13 HIS B CA 1
ATOM 1638 C C . HIS B 1 13 ? 25.078 -26.031 -13.445 1 96.44 13 HIS B C 1
ATOM 1640 O O . HIS B 1 13 ? 25.609 -26.594 -12.484 1 96.44 13 HIS B O 1
ATOM 1646 N N . LYS B 1 14 ? 23.875 -25.516 -13.359 1 97.06 14 LYS B N 1
ATOM 1647 C CA . LYS B 1 14 ? 23.188 -25.422 -12.07 1 97.06 14 LYS B CA 1
ATOM 1648 C C . LYS B 1 14 ? 21.906 -26.25 -12.07 1 97.06 14 LYS B C 1
ATOM 1650 O O . LYS B 1 14 ? 21.172 -26.25 -11.086 1 97.06 14 LYS B O 1
ATOM 1655 N N . LYS B 1 15 ? 21.75 -26.844 -13.039 1 95.81 15 LYS B N 1
ATOM 1656 C CA . LYS B 1 15 ? 20.5 -27.531 -13.289 1 95.81 15 LYS B CA 1
ATOM 1657 C C . LYS B 1 15 ? 20.094 -28.406 -12.109 1 95.81 15 LYS B C 1
ATOM 1659 O O . LYS B 1 15 ? 18.938 -28.438 -11.711 1 95.81 15 LYS B O 1
ATOM 1664 N N . ASP B 1 16 ? 21 -29.094 -11.461 1 94.25 16 ASP B N 1
ATOM 1665 C CA . ASP B 1 16 ? 20.734 -30.031 -10.375 1 94.25 16 ASP B CA 1
ATOM 1666 C C . ASP B 1 16 ? 20.266 -29.281 -9.117 1 94.25 16 ASP B C 1
ATOM 1668 O O . ASP B 1 16 ? 19.641 -29.875 -8.234 1 94.25 16 ASP B O 1
ATOM 1672 N N . GLN B 1 17 ? 20.531 -28.016 -9.078 1 96.94 17 GLN B N 1
ATOM 1673 C CA . GLN B 1 17 ? 20.203 -27.219 -7.906 1 96.94 17 GLN B CA 1
ATOM 1674 C C . GLN B 1 17 ? 18.875 -26.5 -8.094 1 96.94 17 GLN B C 1
ATOM 1676 O O . GLN B 1 17 ? 18.391 -25.812 -7.188 1 96.94 17 GLN B O 1
ATOM 1681 N N . LEU B 1 18 ? 18.281 -26.719 -9.234 1 98.12 18 LEU B N 1
ATOM 1682 C CA . LEU B 1 18 ? 17.078 -25.953 -9.57 1 98.12 18 LEU B CA 1
ATOM 1683 C C . LEU B 1 18 ? 15.828 -26.797 -9.352 1 98.12 18 LEU B C 1
ATOM 1685 O O . LEU B 1 18 ? 14.805 -26.562 -9.992 1 98.12 18 LEU B O 1
ATOM 1689 N N . PHE B 1 19 ? 15.992 -27.781 -8.516 1 98.12 19 PHE B N 1
ATOM 1690 C CA . PHE B 1 19 ? 14.875 -28.609 -8.086 1 98.12 19 PHE B CA 1
ATOM 1691 C C . PHE B 1 19 ? 14.375 -28.188 -6.707 1 98.12 19 PHE B C 1
ATOM 1693 O O . PHE B 1 19 ? 15.055 -28.422 -5.703 1 98.12 19 PHE B O 1
ATOM 1700 N N . PHE B 1 20 ? 13.117 -27.656 -6.684 1 98.44 20 PHE B N 1
ATOM 1701 C CA . PHE B 1 20 ? 12.539 -27.219 -5.418 1 98.44 20 PHE B CA 1
ATOM 1702 C C . PHE B 1 20 ? 11.281 -28.031 -5.094 1 98.44 20 PHE B C 1
ATOM 1704 O O . PHE B 1 20 ? 10.281 -27.938 -5.812 1 98.44 20 PHE B O 1
ATOM 1711 N N . PRO B 1 21 ? 11.383 -28.766 -4.023 1 98.5 21 PRO B N 1
ATOM 1712 C CA . PRO B 1 21 ? 10.156 -29.422 -3.568 1 98.5 21 PRO B CA 1
ATOM 1713 C C . PRO B 1 21 ? 9.055 -28.438 -3.191 1 98.5 21 PRO B C 1
ATOM 1715 O O . PRO B 1 21 ? 9.352 -27.297 -2.818 1 98.5 21 PRO B O 1
ATOM 1718 N N . ARG B 1 22 ? 7.797 -28.938 -3.277 1 98.62 22 ARG B N 1
ATOM 1719 C CA . ARG B 1 22 ? 6.656 -28.047 -3.051 1 98.62 22 ARG B CA 1
ATOM 1720 C C . ARG B 1 22 ? 6.73 -27.406 -1.675 1 98.62 22 ARG B C 1
ATOM 1722 O O . ARG B 1 22 ? 6.379 -26.234 -1.518 1 98.62 22 ARG B O 1
ATOM 1729 N N . GLU B 1 23 ? 7.219 -28.062 -0.625 1 98.75 23 GLU B N 1
ATOM 1730 C CA . GLU B 1 23 ? 7.305 -27.516 0.724 1 98.75 23 GLU B CA 1
ATOM 1731 C C . GLU B 1 23 ? 8.312 -26.375 0.789 1 98.75 23 GLU B C 1
ATOM 1733 O O . GLU B 1 23 ? 8.109 -25.406 1.522 1 98.75 23 GLU B O 1
ATOM 1738 N N . HIS B 1 24 ? 9.32 -26.547 0.036 1 98.56 24 HIS B N 1
ATOM 1739 C CA . HIS B 1 24 ? 10.344 -25.5 0.012 1 98.56 24 HIS B CA 1
ATOM 1740 C C . HIS B 1 24 ? 9.812 -24.234 -0.637 1 98.56 24 HIS B C 1
ATOM 1742 O O . HIS B 1 24 ? 10.109 -23.125 -0.175 1 98.56 24 HIS B O 1
ATOM 1748 N N . ILE B 1 25 ? 9.094 -24.391 -1.685 1 98.81 25 ILE B N 1
ATOM 1749 C CA . ILE B 1 25 ? 8.492 -23.25 -2.367 1 98.81 25 ILE B CA 1
ATOM 1750 C C . ILE B 1 25 ? 7.578 -22.5 -1.406 1 98.81 25 ILE B C 1
ATOM 1752 O O . ILE B 1 25 ? 7.625 -21.266 -1.329 1 98.81 25 ILE B O 1
ATOM 1756 N N . VAL B 1 26 ? 6.773 -23.219 -0.649 1 98.88 26 VAL B N 1
ATOM 1757 C CA . VAL B 1 26 ? 5.879 -22.625 0.333 1 98.88 26 VAL B CA 1
ATOM 1758 C C . VAL B 1 26 ? 6.688 -21.844 1.374 1 98.88 26 VAL B C 1
ATOM 1760 O O . VAL B 1 26 ? 6.332 -20.734 1.74 1 98.88 26 VAL B O 1
ATOM 1763 N N . GLU B 1 27 ? 7.766 -22.422 1.796 1 98.75 27 GLU B N 1
ATOM 1764 C CA . GLU B 1 27 ? 8.625 -21.766 2.777 1 98.75 27 GLU B CA 1
ATOM 1765 C C . GLU B 1 27 ? 9.203 -20.469 2.227 1 98.75 27 GLU B C 1
ATOM 1767 O O . GLU B 1 27 ? 9.289 -19.453 2.939 1 98.75 27 GLU B O 1
ATOM 1772 N N . ILE B 1 28 ? 9.625 -20.5 1.013 1 98.69 28 ILE B N 1
ATOM 1773 C CA . ILE B 1 28 ? 10.164 -19.297 0.373 1 98.69 28 ILE B CA 1
ATOM 17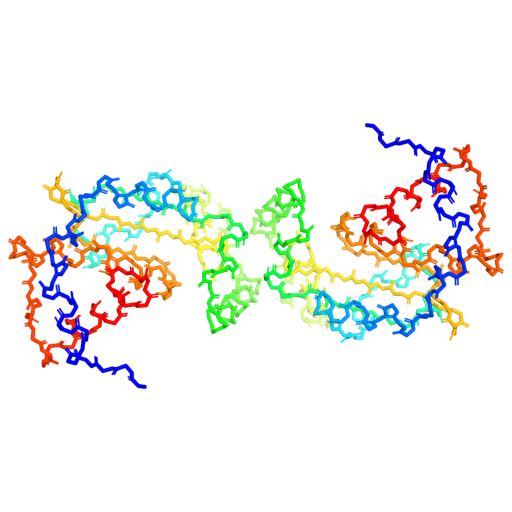74 C C . ILE B 1 28 ? 9.094 -18.219 0.318 1 98.69 28 ILE B C 1
ATOM 1776 O O . ILE B 1 28 ? 9.359 -17.062 0.664 1 98.69 28 ILE B O 1
ATOM 1780 N N . LEU B 1 29 ? 7.902 -18.594 -0.097 1 98.75 29 LEU B N 1
ATOM 1781 C CA . LEU B 1 29 ? 6.812 -17.625 -0.21 1 98.75 29 LEU B CA 1
ATOM 1782 C C . LEU B 1 29 ? 6.484 -17.016 1.148 1 98.75 29 LEU B C 1
ATOM 1784 O O . LEU B 1 29 ? 6.25 -15.812 1.254 1 98.75 29 LEU B O 1
ATOM 1788 N N . LYS B 1 30 ? 6.457 -17.844 2.197 1 98.81 30 LYS B N 1
ATOM 1789 C CA . LYS B 1 30 ? 6.176 -17.359 3.547 1 98.81 30 LYS B CA 1
ATOM 1790 C C . LYS B 1 30 ? 7.281 -16.438 4.047 1 98.81 30 LYS B C 1
ATOM 1792 O O . LYS B 1 30 ? 7 -15.367 4.586 1 98.81 30 LYS B O 1
ATOM 1797 N N . LYS B 1 31 ? 8.508 -16.797 3.861 1 98.5 31 LYS B N 1
ATOM 1798 C CA . LYS B 1 31 ? 9.633 -16.062 4.418 1 98.5 31 LYS B CA 1
ATOM 1799 C C . LYS B 1 31 ? 9.922 -14.797 3.605 1 98.5 31 LYS B C 1
ATOM 1801 O O . LYS B 1 31 ? 10.062 -13.711 4.168 1 98.5 31 LYS B O 1
ATOM 1806 N N . LYS B 1 32 ? 9.969 -14.93 2.307 1 98.12 32 LYS B N 1
ATOM 1807 C CA . LYS B 1 32 ? 10.383 -13.82 1.449 1 98.12 32 LYS B CA 1
ATOM 1808 C C . LYS B 1 32 ? 9.242 -12.828 1.238 1 98.12 32 LYS B C 1
ATOM 1810 O O . LYS B 1 32 ? 9.469 -11.625 1.152 1 98.12 32 LYS B O 1
ATOM 1815 N N . PHE B 1 33 ? 8.008 -13.352 1.179 1 98.44 33 PHE B N 1
ATOM 1816 C CA . PHE B 1 33 ? 6.902 -12.484 0.789 1 98.44 33 PHE B CA 1
ATOM 1817 C C . PHE B 1 33 ? 5.875 -12.383 1.908 1 98.44 33 PHE B C 1
ATOM 1819 O O . PHE B 1 33 ? 4.805 -11.797 1.724 1 98.44 33 PHE B O 1
ATOM 1826 N N . LYS B 1 34 ? 6.113 -13.016 2.998 1 98.5 34 LYS B N 1
ATOM 1827 C CA . LYS B 1 34 ? 5.211 -13.008 4.145 1 98.5 34 LYS B CA 1
ATOM 1828 C C . LYS B 1 34 ? 3.846 -13.578 3.773 1 98.5 34 LYS B C 1
ATOM 1830 O O . LYS B 1 34 ? 2.814 -13.062 4.207 1 98.5 34 LYS B O 1
ATOM 1835 N N . ALA B 1 35 ? 3.859 -14.516 2.908 1 98.75 35 ALA B N 1
ATOM 1836 C CA . ALA B 1 35 ? 2.609 -15.148 2.502 1 98.75 35 ALA B CA 1
ATOM 1837 C C . ALA B 1 35 ? 2.023 -15.984 3.637 1 98.75 35 ALA B C 1
ATOM 1839 O O . ALA B 1 35 ? 2.766 -16.562 4.434 1 98.75 35 ALA B O 1
ATOM 1840 N N . GLU B 1 36 ? 0.706 -16.016 3.703 1 98.81 36 GLU B N 1
ATOM 1841 C CA . GLU B 1 36 ? -0.001 -16.812 4.695 1 98.81 36 GLU B CA 1
ATOM 1842 C C . GLU B 1 36 ? -0.949 -17.812 4.027 1 98.81 36 GLU B C 1
ATOM 1844 O O . GLU B 1 36 ? -1.611 -17.469 3.041 1 98.81 36 GLU B O 1
ATOM 1849 N N . VAL B 1 37 ? -1.005 -18.984 4.625 1 98.75 37 VAL B N 1
ATOM 1850 C CA . VAL B 1 37 ? -1.898 -20.016 4.098 1 98.75 37 VAL B CA 1
ATOM 1851 C C . VAL B 1 37 ? -3.346 -19.672 4.445 1 98.75 37 VAL B C 1
ATOM 1853 O O . VAL B 1 37 ? -3.629 -19.203 5.547 1 98.75 37 VAL B O 1
ATOM 1856 N N . PHE B 1 38 ? -4.223 -19.891 3.551 1 98.56 38 PHE B N 1
ATOM 1857 C CA . PHE B 1 38 ? -5.652 -19.766 3.803 1 98.56 38 PHE B CA 1
ATOM 1858 C C . PHE B 1 38 ? -6.426 -20.875 3.119 1 98.56 38 PHE B C 1
ATOM 1860 O O . PHE B 1 38 ? -5.859 -21.641 2.336 1 98.56 38 PHE B O 1
ATOM 1867 N N . ASN B 1 39 ? -7.648 -21.047 3.461 1 98.19 39 ASN B N 1
ATOM 1868 C CA . ASN B 1 39 ? -8.484 -22.109 2.891 1 98.19 39 ASN B CA 1
ATOM 1869 C C . ASN B 1 39 ? -8.906 -21.766 1.465 1 98.19 39 ASN B C 1
ATOM 1871 O O . ASN B 1 39 ? -9.758 -20.906 1.254 1 98.19 39 ASN B O 1
ATOM 1875 N N . TYR B 1 40 ? -8.352 -22.531 0.508 1 97.69 40 TYR B N 1
ATOM 1876 C CA . TYR B 1 40 ? -8.609 -22.234 -0.895 1 97.69 40 TYR B CA 1
ATOM 1877 C C . TYR B 1 40 ? -10.086 -22.406 -1.225 1 97.69 40 TYR B C 1
ATOM 1879 O O . TYR B 1 40 ? -10.562 -21.938 -2.264 1 97.69 40 TYR B O 1
ATOM 1887 N N . LYS B 1 41 ? -10.875 -23.016 -0.412 1 97.06 41 LYS B N 1
ATOM 1888 C CA . LYS B 1 41 ? -12.305 -23.188 -0.642 1 97.06 41 LYS B CA 1
ATOM 1889 C C . LYS B 1 41 ? -13.055 -21.859 -0.537 1 97.06 41 LYS B C 1
ATOM 1891 O O . LYS B 1 41 ? -14.203 -21.766 -0.968 1 97.06 41 LYS B O 1
ATOM 1896 N N . GLU B 1 42 ? -12.406 -20.875 0.051 1 97.12 42 GLU B N 1
ATOM 1897 C CA . GLU B 1 42 ? -12.977 -19.531 0.09 1 97.12 42 GLU B CA 1
ATOM 1898 C C . GLU B 1 42 ? -13.062 -18.922 -1.309 1 97.12 42 GLU B C 1
ATOM 1900 O O . GLU B 1 42 ? -13.805 -17.969 -1.534 1 97.12 42 GLU B O 1
ATOM 1905 N N . LEU B 1 43 ? -12.234 -19.422 -2.211 1 97.31 43 LEU B N 1
ATOM 1906 C CA . LEU B 1 43 ? -12.25 -18.969 -3.602 1 97.31 43 LEU B CA 1
ATOM 1907 C C . LEU B 1 43 ? -13.312 -19.719 -4.398 1 97.31 43 LEU B C 1
ATOM 1909 O O . LEU B 1 43 ? -13.031 -20.766 -5.008 1 97.31 43 LEU B O 1
ATOM 1913 N N . LEU B 1 44 ? -14.445 -19.172 -4.398 1 96.5 44 LEU B N 1
ATOM 1914 C CA . LEU B 1 44 ? -15.633 -19.859 -4.895 1 96.5 44 LEU B CA 1
ATOM 1915 C C . LEU B 1 44 ? -15.547 -20.078 -6.402 1 96.5 44 LEU B C 1
ATOM 1917 O O . LEU B 1 44 ? -16.266 -20.906 -6.957 1 96.5 44 LEU B O 1
ATOM 1921 N N . ASP B 1 45 ? -14.742 -19.344 -7.125 1 95.12 45 ASP B N 1
ATOM 1922 C CA . ASP B 1 45 ? -14.617 -19.453 -8.578 1 95.12 45 ASP B CA 1
ATOM 1923 C C . ASP B 1 45 ? -13.594 -20.516 -8.961 1 95.12 45 ASP B C 1
ATOM 1925 O O . ASP B 1 45 ? -13.508 -20.922 -10.125 1 95.12 45 ASP B O 1
ATOM 1929 N N . LEU B 1 46 ? -12.781 -21.031 -8.039 1 94.62 46 LEU B N 1
ATOM 1930 C CA . LEU B 1 46 ? -11.664 -21.938 -8.312 1 94.62 46 LEU B CA 1
ATOM 1931 C C . LEU B 1 46 ? -12.133 -23.188 -9.031 1 94.62 46 LEU B C 1
ATOM 1933 O O . LEU B 1 46 ? -11.5 -23.641 -9.992 1 94.62 46 LEU B O 1
ATOM 1937 N N . PRO B 1 47 ? -13.234 -23.828 -8.602 1 94.38 47 PRO B N 1
ATOM 1938 C CA . PRO B 1 47 ? -13.664 -25.078 -9.234 1 94.38 47 PRO B CA 1
ATOM 1939 C C . PRO B 1 47 ? -14.031 -24.906 -10.703 1 94.38 47 PRO B C 1
ATOM 1941 O O . PRO B 1 47 ? -13.977 -25.859 -11.484 1 94.38 47 PRO B O 1
ATOM 1944 N N . THR B 1 48 ? -14.414 -23.734 -11.094 1 92.5 48 THR B N 1
ATOM 1945 C CA . THR B 1 48 ? -14.875 -23.516 -12.461 1 92.5 48 THR B CA 1
ATOM 1946 C C . THR B 1 48 ? -13.742 -22.984 -13.328 1 92.5 48 THR B C 1
ATOM 1948 O O . THR B 1 48 ? -13.922 -22.781 -14.531 1 92.5 48 THR B O 1
ATOM 1951 N N . GLY B 1 49 ? -12.648 -22.781 -12.695 1 90.31 49 GLY B N 1
ATOM 1952 C CA . GLY B 1 49 ? -11.508 -22.312 -13.469 1 90.31 49 GLY B CA 1
ATOM 1953 C C . GLY B 1 49 ? -10.875 -23.391 -14.32 1 90.31 49 GLY B C 1
ATOM 1954 O O . GLY B 1 49 ? -11.078 -24.594 -14.086 1 90.31 49 GLY B O 1
ATOM 1955 N N . ASP B 1 50 ? -10.094 -22.953 -15.281 1 89.44 50 ASP B N 1
ATOM 1956 C CA . ASP B 1 50 ? -9.547 -23.906 -16.234 1 89.44 50 ASP B CA 1
ATOM 1957 C C . ASP B 1 50 ? -8.039 -24.078 -16.047 1 89.44 50 ASP B C 1
ATOM 1959 O O . ASP B 1 50 ? -7.422 -24.953 -16.656 1 89.44 50 ASP B O 1
ATOM 1963 N N . THR B 1 51 ? -7.5 -23.375 -15.164 1 91.5 51 THR B N 1
ATOM 1964 C CA . THR B 1 51 ? -6.047 -23.391 -15.023 1 91.5 51 THR B CA 1
ATOM 1965 C C . THR B 1 51 ? -5.602 -24.547 -14.133 1 91.5 51 THR B C 1
ATOM 1967 O O . THR B 1 51 ? -4.609 -25.219 -14.422 1 91.5 51 THR B O 1
ATOM 1970 N N . LEU B 1 52 ? -6.312 -24.797 -13.094 1 96 52 LEU B N 1
ATOM 1971 C CA . LEU B 1 52 ? -5.914 -25.766 -12.094 1 96 52 LEU B CA 1
ATOM 1972 C C . LEU B 1 52 ? -6.906 -26.922 -12.039 1 96 52 LEU B C 1
ATOM 1974 O O . LEU B 1 52 ? -8.086 -26.75 -12.367 1 96 52 LEU B O 1
ATOM 1978 N N . ASP B 1 53 ? -6.391 -28.062 -11.727 1 96.25 53 ASP B N 1
ATOM 1979 C CA . ASP B 1 53 ? -7.23 -29.172 -11.297 1 96.25 53 ASP B CA 1
ATOM 1980 C C . ASP B 1 53 ? -7.594 -29.047 -9.82 1 96.25 53 ASP B C 1
ATOM 1982 O O . ASP B 1 53 ? -6.742 -29.234 -8.945 1 96.25 53 ASP B O 1
ATOM 1986 N N . TYR B 1 54 ? -8.844 -28.797 -9.633 1 96.94 54 TYR B N 1
ATOM 1987 C CA . TYR B 1 54 ? -9.336 -28.484 -8.289 1 96.94 54 TYR B CA 1
ATOM 1988 C C . TYR B 1 54 ? -8.969 -29.609 -7.316 1 96.94 54 TYR B C 1
ATOM 1990 O O . TYR B 1 54 ? -8.633 -29.344 -6.156 1 9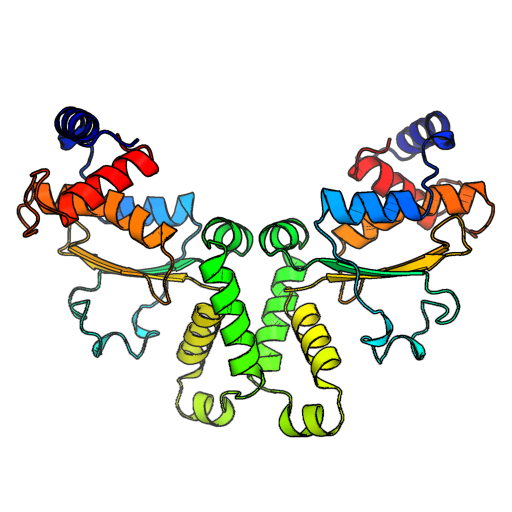6.94 54 TYR B O 1
ATOM 1998 N N . ASP B 1 55 ? -9.031 -30.844 -7.738 1 95.81 55 ASP B N 1
ATOM 1999 C CA . ASP B 1 55 ? -8.797 -32 -6.879 1 95.81 55 ASP B CA 1
ATOM 2000 C C . ASP B 1 55 ? -7.309 -32.156 -6.562 1 95.81 55 ASP B C 1
ATOM 2002 O O . ASP B 1 55 ? -6.934 -32.938 -5.676 1 95.81 55 ASP B O 1
ATOM 2006 N N . ARG B 1 56 ? -6.473 -31.406 -7.219 1 97.44 56 ARG B N 1
ATOM 2007 C CA . ARG B 1 56 ? -5.027 -31.531 -7.039 1 97.44 56 ARG B CA 1
ATOM 2008 C C . ARG B 1 56 ? -4.449 -30.281 -6.383 1 97.44 56 ARG B C 1
ATOM 2010 O O . ARG B 1 56 ? -3.23 -30.125 -6.281 1 97.44 56 ARG B O 1
ATOM 2017 N N . ILE B 1 57 ? -5.312 -29.422 -5.934 1 98.19 57 ILE B N 1
ATOM 2018 C CA . ILE B 1 57 ? -4.84 -28.234 -5.242 1 98.19 57 ILE B CA 1
ATOM 2019 C C . ILE B 1 57 ? -4.152 -28.641 -3.939 1 98.19 57 ILE B C 1
ATOM 2021 O O . ILE B 1 57 ? -4.715 -29.375 -3.135 1 98.19 57 ILE B O 1
ATOM 2025 N N . TYR B 1 58 ? -2.996 -28.203 -3.799 1 98.56 58 TYR B N 1
ATOM 2026 C CA . TYR B 1 58 ? -2.17 -28.453 -2.623 1 98.56 58 TYR B CA 1
ATOM 2027 C C . TYR B 1 58 ? -2.447 -27.422 -1.535 1 98.56 58 TYR B C 1
ATOM 2029 O O . TYR B 1 58 ? -2.73 -27.781 -0.39 1 98.56 58 TYR B O 1
ATOM 2037 N N . MET B 1 59 ? -2.318 -26.125 -1.955 1 98.06 59 MET B N 1
ATOM 2038 C CA . MET B 1 59 ? -2.615 -25.078 -0.975 1 98.06 59 MET B CA 1
ATOM 2039 C C . MET B 1 59 ? -2.781 -23.719 -1.654 1 98.06 59 MET B C 1
ATOM 2041 O O . MET B 1 59 ? -2.475 -23.578 -2.838 1 98.06 59 MET B O 1
ATOM 2045 N N . ALA B 1 60 ? -3.318 -22.797 -0.877 1 98.75 60 ALA B N 1
ATOM 2046 C CA . ALA B 1 60 ? -3.42 -21.406 -1.29 1 98.75 60 ALA B CA 1
ATOM 2047 C C . ALA B 1 60 ? -2.752 -20.484 -0.273 1 98.75 60 ALA B C 1
ATOM 2049 O O . ALA B 1 60 ? -2.812 -20.734 0.933 1 98.75 60 ALA B O 1
ATOM 2050 N N . LEU B 1 61 ? -2.074 -19.516 -0.773 1 98.81 61 LEU B N 1
ATOM 2051 C CA . LEU B 1 61 ? -1.41 -18.516 0.055 1 98.81 61 LEU B CA 1
ATOM 2052 C C . LEU B 1 61 ? -1.823 -17.109 -0.361 1 98.81 61 LEU B C 1
ATOM 2054 O O . LEU B 1 61 ? -2.092 -16.859 -1.538 1 98.81 61 LEU B O 1
ATOM 2058 N N . SER B 1 62 ? -1.844 -16.234 0.602 1 98.75 62 SER B N 1
ATOM 2059 C CA . SER B 1 62 ? -2.143 -14.836 0.328 1 98.75 62 SER B CA 1
ATOM 2060 C C . SER B 1 62 ? -1.019 -13.93 0.811 1 98.75 62 SER B C 1
ATOM 2062 O O . SER B 1 62 ? -0.423 -14.172 1.862 1 98.75 62 SER B O 1
ATOM 2064 N N . ILE B 1 63 ? -0.654 -12.961 0.038 1 98.5 63 ILE B N 1
ATOM 2065 C CA . ILE B 1 63 ? 0.221 -11.859 0.429 1 98.5 63 ILE B CA 1
ATOM 2066 C C . ILE B 1 63 ? -0.61 -10.602 0.675 1 98.5 63 ILE B C 1
ATOM 2068 O O . ILE B 1 63 ? -1.251 -10.086 -0.244 1 98.5 63 ILE B O 1
ATOM 2072 N N . THR B 1 64 ? -0.615 -10.086 1.939 1 97.56 64 THR B N 1
ATOM 2073 C CA . THR B 1 64 ? -1.444 -8.93 2.254 1 97.56 64 THR B CA 1
ATOM 2074 C C . THR B 1 64 ? -0.62 -7.848 2.941 1 97.56 64 THR B C 1
ATOM 2076 O O . THR B 1 64 ? -1.126 -6.758 3.221 1 97.56 64 THR B O 1
ATOM 2079 N N . ASP B 1 65 ? 0.639 -8.117 3.193 1 96.81 65 ASP B N 1
ATOM 2080 C CA . ASP B 1 65 ? 1.511 -7.121 3.811 1 96.81 65 ASP B CA 1
ATOM 2081 C C . ASP B 1 65 ? 1.749 -5.941 2.871 1 96.81 65 ASP B C 1
ATOM 2083 O O . ASP B 1 65 ? 2.309 -6.109 1.786 1 96.81 65 ASP B O 1
ATOM 2087 N N . SER B 1 66 ? 1.383 -4.781 3.334 1 94.69 66 SER B N 1
ATOM 2088 C CA . SER B 1 66 ? 1.369 -3.615 2.459 1 94.69 66 SER B CA 1
ATOM 2089 C C . SER B 1 66 ? 2.775 -3.262 1.984 1 94.69 66 SER B C 1
ATOM 2091 O O . SER B 1 66 ? 2.961 -2.826 0.847 1 94.69 66 SER B O 1
ATOM 2093 N N . LYS B 1 67 ? 3.723 -3.371 2.832 1 94.31 67 LYS B N 1
ATOM 2094 C CA . LYS B 1 67 ? 5.102 -3.076 2.453 1 94.31 67 LYS B CA 1
ATOM 2095 C C . LYS B 1 67 ? 5.602 -4.055 1.393 1 94.31 67 LYS B C 1
ATOM 2097 O O . LYS B 1 67 ? 6.25 -3.65 0.425 1 94.31 67 LYS B O 1
ATOM 2102 N N . VAL B 1 68 ? 5.254 -5.309 1.558 1 97.06 68 VAL B N 1
ATOM 2103 C CA . VAL B 1 68 ? 5.648 -6.332 0.597 1 97.06 68 VAL B CA 1
ATOM 2104 C C . VAL B 1 68 ? 4.945 -6.09 -0.737 1 97.06 68 VAL B C 1
ATOM 2106 O O . VAL B 1 68 ? 5.586 -6.086 -1.791 1 97.06 68 VAL B O 1
ATOM 2109 N N . LEU B 1 69 ? 3.666 -5.785 -0.69 1 97.12 69 LEU B N 1
ATOM 2110 C CA . LEU B 1 69 ? 2.873 -5.574 -1.896 1 97.12 69 LEU B CA 1
ATOM 2111 C C . LEU B 1 69 ? 3.396 -4.387 -2.693 1 97.12 69 LEU B C 1
ATOM 2113 O O . LEU B 1 69 ? 3.475 -4.441 -3.922 1 97.12 69 LEU B O 1
ATOM 2117 N N . ALA B 1 70 ? 3.762 -3.402 -1.98 1 93.94 70 ALA B N 1
ATOM 2118 C CA . ALA B 1 70 ? 4.242 -2.193 -2.645 1 93.94 70 ALA B CA 1
ATOM 2119 C C . ALA B 1 70 ? 5.512 -2.473 -3.441 1 93.94 70 ALA B C 1
ATOM 2121 O O . ALA B 1 70 ? 5.77 -1.824 -4.457 1 93.94 70 ALA B O 1
ATOM 2122 N N . ASN B 1 71 ? 6.246 -3.445 -3.02 1 94.44 71 ASN B N 1
ATOM 2123 C CA . ASN B 1 71 ? 7.5 -3.773 -3.688 1 94.44 71 ASN B CA 1
ATOM 2124 C C . ASN B 1 71 ? 7.297 -4.812 -4.785 1 94.44 71 ASN B C 1
ATOM 2126 O O . ASN B 1 71 ? 8.203 -5.062 -5.586 1 94.44 71 ASN B O 1
ATOM 2130 N N . ILE B 1 72 ? 6.129 -5.375 -4.859 1 96.94 72 ILE B N 1
ATOM 2131 C CA . ILE B 1 72 ? 5.848 -6.434 -5.828 1 96.94 72 ILE B CA 1
ATOM 2132 C C . ILE B 1 72 ? 5.219 -5.828 -7.082 1 96.94 72 ILE B C 1
ATOM 2134 O O . ILE B 1 72 ? 5.59 -6.188 -8.203 1 96.94 72 ILE B O 1
ATOM 2138 N N . PHE B 1 73 ? 4.336 -4.875 -6.898 1 96.88 73 PHE B N 1
ATOM 2139 C CA . PHE B 1 73 ? 3.562 -4.355 -8.023 1 96.88 73 PHE B CA 1
ATOM 2140 C C . PHE B 1 73 ? 4.375 -3.346 -8.82 1 96.88 73 PHE B C 1
ATOM 2142 O O . PHE B 1 73 ? 5.094 -2.525 -8.242 1 96.88 73 PHE B O 1
ATOM 2149 N N . ASN B 1 74 ? 4.309 -3.498 -10.078 1 95.88 74 ASN B N 1
ATOM 2150 C CA . ASN B 1 74 ? 4.91 -2.482 -10.938 1 95.88 74 ASN B CA 1
ATOM 2151 C C . ASN B 1 74 ? 3.955 -1.321 -11.188 1 95.88 74 ASN B C 1
ATOM 2153 O O . ASN B 1 74 ? 2.799 -1.361 -10.766 1 95.88 74 ASN B O 1
ATOM 2157 N N . ASP B 1 75 ? 4.379 -0.327 -11.883 1 94.25 75 ASP B N 1
ATOM 2158 C CA . ASP B 1 75 ? 3.615 0.904 -12.062 1 94.25 75 ASP B CA 1
ATOM 2159 C C . ASP B 1 75 ? 2.316 0.642 -12.82 1 94.25 75 ASP B C 1
ATOM 2161 O O . ASP B 1 75 ? 1.273 1.21 -12.492 1 94.25 75 ASP B O 1
ATOM 2165 N N . SER B 1 76 ? 2.387 -0.192 -13.844 1 96.12 76 SER B N 1
ATOM 2166 C CA . SER B 1 76 ? 1.196 -0.497 -14.625 1 96.12 76 SER B CA 1
ATOM 2167 C C . SER B 1 76 ? 0.143 -1.209 -13.789 1 96.12 76 SER B C 1
ATOM 2169 O O . SER B 1 76 ? -1.049 -0.916 -13.898 1 96.12 76 SER B O 1
ATOM 2171 N N . GLU B 1 77 ? 0.578 -2.102 -12.969 1 97.06 77 GLU B N 1
ATOM 2172 C CA . GLU B 1 77 ? -0.331 -2.818 -12.078 1 97.06 77 GLU B CA 1
ATOM 2173 C C . GLU B 1 77 ? -0.975 -1.873 -11.062 1 97.06 77 GLU B C 1
ATOM 2175 O O . GLU B 1 77 ? -2.178 -1.952 -10.812 1 97.06 77 GLU B O 1
ATOM 2180 N N . ILE B 1 78 ? -0.228 -0.972 -10.516 1 95.88 78 ILE B N 1
ATOM 2181 C CA . ILE B 1 78 ? -0.725 0.01 -9.562 1 95.88 78 ILE B CA 1
ATOM 2182 C C . ILE B 1 78 ? -1.782 0.889 -10.227 1 95.88 78 ILE B C 1
ATOM 2184 O O . ILE B 1 78 ? -2.83 1.163 -9.633 1 95.88 78 ILE B O 1
ATOM 2188 N N . GLU B 1 79 ? -1.534 1.32 -11.445 1 95.5 79 GLU B N 1
ATOM 2189 C CA . GLU B 1 79 ? -2.498 2.131 -12.18 1 95.5 79 GLU B CA 1
ATOM 2190 C C . GLU B 1 79 ? -3.795 1.362 -12.422 1 95.5 79 GLU B C 1
ATOM 2192 O O . GLU B 1 79 ? -4.887 1.919 -12.281 1 95.5 79 GLU B O 1
ATOM 2197 N N . ALA B 1 80 ? -3.666 0.124 -12.789 1 96.69 80 ALA B N 1
ATOM 2198 C CA . ALA B 1 80 ? -4.848 -0.715 -12.984 1 96.69 80 ALA B CA 1
ATOM 2199 C C . ALA B 1 80 ? -5.656 -0.833 -11.703 1 96.69 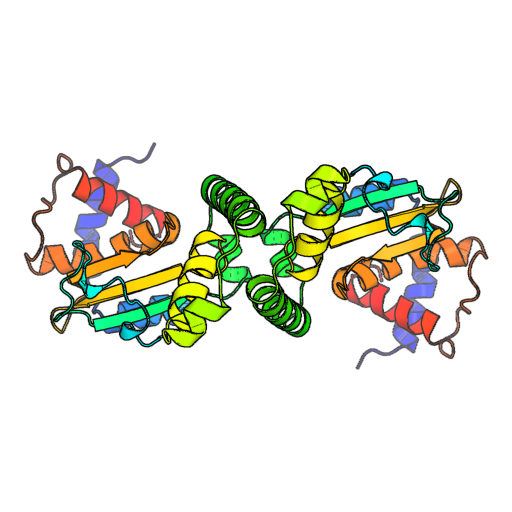80 ALA B C 1
ATOM 2201 O O . ALA B 1 80 ? -6.887 -0.799 -11.727 1 96.69 80 ALA B O 1
ATOM 2202 N N . HIS B 1 81 ? -4.961 -1.021 -10.57 1 97.19 81 HIS B N 1
ATOM 2203 C CA . HIS B 1 81 ? -5.637 -1.063 -9.273 1 97.19 81 HIS B CA 1
ATOM 2204 C C . HIS B 1 81 ? -6.414 0.224 -9.016 1 97.19 81 HIS B C 1
ATOM 2206 O O . HIS B 1 81 ? -7.547 0.184 -8.531 1 97.19 81 HIS B O 1
ATOM 2212 N N . ARG B 1 82 ? -5.836 1.34 -9.297 1 96.56 82 ARG B N 1
ATOM 2213 C CA . ARG B 1 82 ? -6.48 2.633 -9.094 1 96.56 82 ARG B CA 1
ATOM 2214 C C . ARG B 1 82 ? -7.77 2.734 -9.898 1 96.56 82 ARG B C 1
ATOM 2216 O O . ARG B 1 82 ? -8.773 3.246 -9.406 1 96.56 82 ARG B O 1
ATOM 2223 N N . GLU B 1 83 ? -7.676 2.271 -11.125 1 97.44 83 GLU B N 1
ATOM 2224 C CA . GLU B 1 83 ? -8.867 2.277 -11.969 1 97.44 83 GLU B CA 1
ATOM 2225 C C . GLU B 1 83 ? -9.969 1.408 -11.367 1 97.44 83 GLU B C 1
ATOM 2227 O O . GLU B 1 83 ? -11.141 1.792 -11.367 1 97.44 83 GLU B O 1
ATOM 2232 N N . GLU B 1 84 ? -9.602 0.263 -10.867 1 97.44 84 GLU B N 1
ATOM 2233 C CA . GLU B 1 84 ? -10.562 -0.642 -10.25 1 97.44 84 GLU B CA 1
ATOM 2234 C C . GLU B 1 84 ? -11.172 -0.024 -8.992 1 97.44 84 GLU B C 1
ATOM 2236 O O . GLU B 1 84 ? -12.359 -0.214 -8.719 1 97.44 84 GLU B O 1
ATOM 2241 N N . ILE B 1 85 ? -10.375 0.665 -8.219 1 97.56 85 ILE B N 1
ATOM 2242 C CA . ILE B 1 85 ? -10.844 1.335 -7.008 1 97.56 85 ILE B CA 1
ATOM 2243 C C . ILE B 1 85 ? -11.961 2.316 -7.363 1 97.56 85 ILE B C 1
ATOM 2245 O O . ILE B 1 85 ? -13.039 2.291 -6.762 1 97.56 85 ILE B O 1
ATOM 2249 N N . ILE B 1 86 ? -11.711 3.164 -8.344 1 97.19 86 ILE B N 1
ATOM 2250 C CA . ILE B 1 86 ? -12.695 4.152 -8.766 1 97.19 86 ILE B CA 1
ATOM 2251 C C . ILE B 1 86 ? -13.953 3.449 -9.266 1 97.19 86 ILE B C 1
ATOM 2253 O O . ILE B 1 86 ? -15.07 3.811 -8.891 1 97.19 86 ILE B O 1
ATOM 2257 N N . ASP B 1 87 ? -13.789 2.418 -10.094 1 97.44 87 ASP B N 1
ATOM 2258 C CA . ASP B 1 87 ? -14.922 1.67 -10.633 1 97.44 87 ASP B CA 1
ATOM 2259 C C . ASP B 1 87 ? -15.75 1.038 -9.516 1 97.44 87 ASP B C 1
ATOM 2261 O O . ASP B 1 87 ? -16.984 1.107 -9.531 1 97.44 87 ASP B O 1
ATOM 2265 N N . ASN B 1 88 ? -15.078 0.418 -8.562 1 97.44 88 ASN B N 1
ATOM 2266 C CA . ASN B 1 88 ? -15.766 -0.247 -7.457 1 97.44 88 ASN B CA 1
ATOM 2267 C C . ASN B 1 88 ? -16.5 0.752 -6.574 1 97.44 88 ASN B C 1
ATOM 2269 O O . ASN B 1 88 ? -17.578 0.451 -6.059 1 97.44 88 ASN B O 1
ATOM 2273 N N . ARG B 1 89 ? -15.898 1.938 -6.348 1 96.88 89 ARG B N 1
ATOM 2274 C CA . ARG B 1 89 ? -16.562 2.992 -5.586 1 96.88 89 ARG B CA 1
ATOM 2275 C C . ARG B 1 89 ? -17.844 3.438 -6.27 1 96.88 89 ARG B C 1
ATOM 2277 O O . ARG B 1 89 ? -18.875 3.609 -5.613 1 96.88 89 ARG B O 1
ATOM 2284 N N . GLU B 1 90 ? -17.781 3.617 -7.535 1 96.56 90 GLU B N 1
ATOM 2285 C CA . GLU B 1 90 ? -18.891 4.191 -8.289 1 96.56 90 GLU B CA 1
ATOM 2286 C C . GLU B 1 90 ? -19.938 3.137 -8.625 1 96.56 90 GLU B C 1
ATOM 2288 O O . GLU B 1 90 ? -21.078 3.469 -8.969 1 96.56 90 GLU B O 1
ATOM 2293 N N . ASN B 1 91 ? -19.547 1.865 -8.602 1 96.75 91 ASN B N 1
ATOM 2294 C CA . ASN B 1 91 ? -20.422 0.721 -8.828 1 96.75 91 ASN B CA 1
ATOM 2295 C C . ASN B 1 91 ? -20.281 -0.32 -7.723 1 96.75 91 ASN B C 1
ATOM 2297 O O . ASN B 1 91 ? -19.844 -1.445 -7.977 1 96.75 91 ASN B O 1
ATOM 2301 N N . PRO B 1 92 ? -20.688 0.039 -6.551 1 96.44 92 PRO B N 1
ATOM 2302 C CA . PRO B 1 92 ? -20.453 -0.839 -5.406 1 96.44 92 PRO B CA 1
ATOM 2303 C C . PRO B 1 92 ? -21.25 -2.135 -5.473 1 96.44 92 PRO B C 1
ATOM 2305 O O . PRO B 1 92 ? -22.359 -2.152 -6.02 1 96.44 92 PRO B O 1
ATOM 2308 N N . LEU B 1 93 ? -20.672 -3.107 -4.918 1 95.38 93 LEU B N 1
ATOM 2309 C CA . LEU B 1 93 ? -21.375 -4.363 -4.719 1 95.38 93 LEU B CA 1
ATOM 2310 C C . LEU B 1 93 ? -22.469 -4.215 -3.652 1 95.38 93 LEU B C 1
ATOM 2312 O O . LEU B 1 93 ? -22.344 -3.365 -2.766 1 95.38 93 LEU B O 1
ATOM 2316 N N . ASN B 1 94 ? -23.453 -5.035 -3.762 1 95.81 94 ASN B N 1
ATOM 2317 C CA . ASN B 1 94 ? -24.516 -5.094 -2.756 1 95.81 94 ASN B CA 1
ATOM 2318 C C . ASN B 1 94 ? -24.172 -6.086 -1.646 1 95.81 94 ASN B C 1
ATOM 2320 O O . ASN B 1 94 ? -24.578 -7.25 -1.71 1 95.81 94 ASN B O 1
ATOM 2324 N N . PHE B 1 95 ? -23.578 -5.684 -0.609 1 94.94 95 PHE B N 1
ATOM 2325 C CA . PHE B 1 95 ? -23.078 -6.582 0.421 1 94.94 95 PHE B CA 1
ATOM 2326 C C . PHE B 1 95 ? -24.219 -7.125 1.271 1 94.94 95 PHE B C 1
ATOM 2328 O O . PHE B 1 95 ? -24.062 -8.125 1.97 1 94.94 95 PHE B O 1
ATOM 2335 N N . LYS B 1 96 ? -25.328 -6.5 1.273 1 92.94 96 LYS B N 1
ATOM 2336 C CA . LYS B 1 96 ? -26.484 -7.094 1.936 1 92.94 96 LYS B CA 1
ATOM 2337 C C . LYS B 1 96 ? -26.875 -8.422 1.28 1 92.94 96 LYS B C 1
ATOM 2339 O O . LYS B 1 96 ? -27.094 -9.414 1.969 1 92.94 96 LYS B O 1
ATOM 2344 N N . ARG B 1 97 ? -26.922 -8.375 0.083 1 94.31 97 ARG B N 1
ATOM 2345 C CA . ARG B 1 97 ? -27.25 -9.586 -0.674 1 94.31 97 ARG B CA 1
ATOM 2346 C C . ARG B 1 97 ? -26.125 -10.609 -0.572 1 94.31 97 ARG B C 1
ATOM 2348 O O . ARG B 1 97 ? -26.375 -11.797 -0.39 1 94.31 97 ARG B O 1
ATOM 2355 N N . ILE B 1 98 ? -24.922 -10.188 -0.663 1 95.31 98 ILE B N 1
ATOM 2356 C CA . ILE B 1 98 ? -23.734 -11.031 -0.625 1 95.31 98 ILE B CA 1
ATOM 2357 C C . ILE B 1 98 ? -23.672 -11.766 0.71 1 95.31 98 ILE B C 1
ATOM 2359 O O . ILE B 1 98 ? -23.375 -12.961 0.754 1 95.31 98 ILE B O 1
ATOM 2363 N N . LYS B 1 99 ? -23.953 -11.07 1.755 1 92.75 99 LYS B N 1
ATOM 2364 C CA . LYS B 1 99 ? -23.953 -11.68 3.084 1 92.75 99 LYS B CA 1
ATOM 2365 C C . LYS B 1 99 ? -25.062 -12.727 3.213 1 92.75 99 LYS B C 1
ATOM 2367 O O . LYS B 1 99 ? -24.844 -13.797 3.781 1 92.75 99 LYS B O 1
ATOM 2372 N N . LYS B 1 100 ? -26.234 -12.461 2.662 1 94 100 LYS B N 1
ATOM 2373 C CA . LYS B 1 100 ? -27.344 -13.406 2.656 1 94 100 LYS B CA 1
ATOM 2374 C C . LYS B 1 100 ? -26.953 -14.711 1.974 1 94 100 LYS B C 1
ATOM 2376 O O . LYS B 1 100 ? -27.359 -15.789 2.402 1 94 100 LYS B O 1
ATOM 2381 N N . ASN B 1 101 ? -26.094 -14.594 0.986 1 94.06 101 ASN B N 1
ATOM 2382 C CA . ASN B 1 101 ? -25.672 -15.758 0.21 1 94.06 101 ASN B CA 1
ATOM 2383 C C . ASN B 1 101 ? -24.406 -16.375 0.781 1 94.06 101 ASN B C 1
ATOM 2385 O O . ASN B 1 101 ? -23.828 -17.281 0.178 1 94.06 101 ASN B O 1
ATOM 2389 N N . LYS B 1 102 ? -23.844 -15.938 1.878 1 94.81 102 LYS B N 1
ATOM 2390 C CA . LYS B 1 102 ? -22.656 -16.422 2.57 1 94.81 102 LYS B CA 1
ATOM 2391 C C . LYS B 1 102 ? -21.438 -16.344 1.67 1 94.81 102 LYS B C 1
ATOM 2393 O O . LYS B 1 102 ? -20.625 -17.281 1.639 1 94.81 102 LYS B O 1
ATOM 2398 N N . GLU B 1 103 ? -21.344 -15.258 0.908 1 96.12 103 GLU B N 1
ATOM 2399 C CA . GLU B 1 103 ? -20.266 -15.07 -0.053 1 96.12 103 GLU B CA 1
ATOM 2400 C C . GLU B 1 103 ? -19.391 -13.883 0.325 1 96.12 103 GLU B C 1
ATOM 2402 O O . GLU B 1 103 ? -18.578 -13.422 -0.482 1 96.12 103 GLU B O 1
ATOM 2407 N N . GLU B 1 104 ? -19.578 -13.352 1.498 1 95.75 104 GLU B N 1
ATOM 2408 C CA . GLU B 1 104 ? -18.938 -12.094 1.886 1 95.75 104 GLU B CA 1
ATOM 2409 C C . GLU B 1 104 ? -17.422 -12.234 1.894 1 95.75 104 GLU B C 1
ATOM 2411 O O . GLU B 1 104 ? -16.703 -11.344 1.428 1 95.75 104 GLU B O 1
ATOM 2416 N N . THR B 1 105 ? -16.922 -13.352 2.432 1 97.25 105 THR B N 1
ATOM 2417 C CA . THR B 1 105 ? -15.484 -13.547 2.484 1 97.25 105 THR B CA 1
ATOM 2418 C C . THR B 1 105 ? -14.891 -13.555 1.08 1 97.25 105 THR B C 1
ATOM 2420 O O . THR B 1 105 ? -13.914 -12.844 0.813 1 97.25 105 THR B O 1
ATOM 2423 N N . TYR B 1 106 ? -15.539 -14.297 0.21 1 98 106 TYR B N 1
ATOM 2424 C CA . TYR B 1 106 ? -15.07 -14.398 -1.169 1 98 106 TYR B CA 1
ATOM 2425 C C . TYR B 1 106 ? -15.055 -13.031 -1.843 1 98 106 TYR B C 1
ATOM 2427 O O . TYR B 1 106 ? -14.086 -12.672 -2.508 1 98 106 TYR B O 1
ATOM 2435 N N . ASN B 1 107 ? -16.078 -12.258 -1.688 1 97.75 107 ASN B N 1
ATOM 2436 C CA . ASN B 1 107 ? -16.188 -10.969 -2.361 1 97.75 107 ASN B CA 1
ATOM 2437 C C . ASN B 1 107 ? -15.211 -9.953 -1.784 1 97.75 107 ASN B C 1
ATOM 2439 O O . ASN B 1 107 ? -14.68 -9.109 -2.514 1 97.75 107 ASN B O 1
ATOM 2443 N N . HIS B 1 108 ? -14.953 -10.047 -0.467 1 97.94 108 HIS B N 1
ATOM 2444 C CA . HIS B 1 108 ? -13.891 -9.227 0.102 1 97.94 108 HIS B CA 1
ATOM 2445 C C . HIS B 1 108 ? -12.531 -9.586 -0.49 1 97.94 108 HIS B C 1
ATOM 2447 O O . HIS B 1 108 ? -11.719 -8.703 -0.777 1 97.94 108 HIS B O 1
ATOM 2453 N N . ILE B 1 109 ? -12.266 -10.844 -0.717 1 97.81 109 ILE B N 1
ATOM 2454 C CA . ILE B 1 109 ? -11.023 -11.305 -1.32 1 97.81 109 ILE B CA 1
ATOM 2455 C C . ILE B 1 109 ? -10.898 -10.742 -2.736 1 97.81 109 ILE B C 1
ATOM 2457 O O . ILE B 1 109 ? -9.859 -10.188 -3.102 1 97.81 109 ILE B O 1
ATOM 2461 N N . LEU B 1 110 ? -11.969 -10.859 -3.496 1 97.31 110 LEU B N 1
ATOM 2462 C CA . LEU B 1 110 ? -11.961 -10.375 -4.875 1 97.31 110 LEU B CA 1
ATOM 2463 C C . LEU B 1 110 ? -11.656 -8.883 -4.93 1 97.31 110 LEU B C 1
ATOM 2465 O O . LEU B 1 110 ? -10.836 -8.445 -5.734 1 97.31 110 LEU B O 1
ATOM 2469 N N . LEU B 1 111 ? -12.289 -8.125 -4.098 1 98 111 LEU B N 1
ATOM 2470 C CA . LEU B 1 111 ? -12.078 -6.684 -4.078 1 98 111 LEU B CA 1
ATOM 2471 C C . LEU B 1 111 ? -10.648 -6.348 -3.658 1 98 111 LEU B C 1
ATOM 2473 O O . LEU B 1 111 ? -10.031 -5.445 -4.223 1 98 111 LEU B O 1
ATOM 2477 N N . ASP B 1 112 ? -10.156 -7.043 -2.652 1 97.94 112 ASP B N 1
ATOM 2478 C CA . ASP B 1 112 ? -8.773 -6.824 -2.223 1 97.94 112 ASP B CA 1
ATOM 2479 C C . ASP B 1 112 ? -7.793 -7.129 -3.35 1 97.94 112 ASP B C 1
ATOM 2481 O O . ASP B 1 112 ? -6.812 -6.406 -3.537 1 97.94 112 ASP B O 1
ATOM 2485 N N . GLU B 1 113 ? -8.023 -8.164 -4.086 1 98 113 GLU B N 1
ATOM 2486 C CA . GLU B 1 113 ? -7.191 -8.492 -5.234 1 98 113 GLU B CA 1
ATOM 2487 C C . GLU B 1 113 ? -7.246 -7.395 -6.297 1 98 113 GLU B C 1
ATOM 2489 O O . GLU B 1 113 ? -6.211 -6.906 -6.746 1 98 113 GLU B O 1
ATOM 2494 N N . GLN B 1 114 ? -8.438 -6.969 -6.664 1 97.5 114 GLN B N 1
ATOM 2495 C CA . GLN B 1 114 ? -8.656 -5.977 -7.707 1 97.5 114 GLN B CA 1
ATOM 2496 C C . GLN B 1 114 ? -8 -4.645 -7.348 1 97.5 114 GLN B C 1
ATOM 2498 O O . GLN B 1 114 ? -7.52 -3.926 -8.227 1 97.5 114 GLN B O 1
ATOM 2503 N N . GLU B 1 115 ? -7.98 -4.387 -6.086 1 97.62 115 GLU B N 1
ATOM 2504 C CA . GLU B 1 115 ? -7.578 -3.055 -5.641 1 97.62 115 GLU B CA 1
ATOM 2505 C C . GLU B 1 115 ? -6.133 -3.051 -5.152 1 97.62 115 GLU B C 1
ATOM 2507 O O . GLU B 1 115 ? -5.652 -2.045 -4.625 1 97.62 115 GLU B O 1
ATOM 2512 N N . GLY B 1 116 ? -5.434 -4.145 -5.246 1 96.88 116 GLY B N 1
ATOM 2513 C CA . GLY B 1 116 ? -4.004 -4.199 -4.984 1 96.88 116 GLY B CA 1
ATOM 2514 C C . GLY B 1 116 ? -3.672 -4.367 -3.514 1 96.88 116 GLY B C 1
ATOM 2515 O O . GLY B 1 116 ? -2.596 -3.969 -3.064 1 96.88 116 GLY B O 1
ATOM 2516 N N . ARG B 1 117 ? -4.582 -4.961 -2.707 1 97.06 117 ARG B N 1
ATOM 2517 C CA . ARG B 1 117 ? -4.348 -5.152 -1.278 1 97.06 117 ARG B CA 1
ATOM 2518 C C . ARG B 1 117 ? -4.027 -6.609 -0.966 1 97.06 117 ARG B C 1
ATOM 2520 O O . ARG B 1 117 ? -3.844 -6.977 0.198 1 97.06 117 ARG B O 1
ATOM 2527 N N . ARG B 1 118 ? -3.99 -7.344 -2.033 1 97.81 118 ARG B N 1
ATOM 2528 C CA . ARG B 1 118 ? -3.871 -8.781 -1.818 1 97.81 118 ARG B CA 1
ATOM 2529 C C . ARG B 1 118 ? -3.428 -9.492 -3.094 1 97.81 118 ARG B C 1
ATOM 2531 O O . ARG B 1 118 ? -3.857 -9.133 -4.191 1 97.81 118 ARG B O 1
ATOM 2538 N N . ILE B 1 119 ? -2.557 -10.391 -2.979 1 98.5 119 ILE B N 1
ATOM 2539 C CA . ILE B 1 119 ? -2.238 -11.352 -4.027 1 98.5 119 ILE B CA 1
ATOM 2540 C C . ILE B 1 119 ? -2.496 -12.773 -3.525 1 98.5 119 ILE B C 1
ATOM 2542 O O . ILE B 1 119 ? -2.02 -13.148 -2.451 1 98.5 119 ILE B O 1
ATOM 2546 N N . ASP B 1 120 ? -3.275 -13.516 -4.254 1 98.44 120 ASP B N 1
ATOM 2547 C CA . ASP B 1 120 ? -3.482 -14.922 -3.902 1 98.44 120 ASP B CA 1
ATOM 2548 C C . ASP B 1 120 ? -2.732 -15.844 -4.859 1 98.44 120 ASP B C 1
ATOM 2550 O O . ASP B 1 120 ? -2.719 -15.609 -6.07 1 98.44 120 ASP B O 1
ATOM 2554 N N . ILE B 1 121 ? -2.135 -16.797 -4.305 1 98.69 121 ILE B N 1
ATOM 2555 C CA . ILE B 1 121 ? -1.404 -17.828 -5.023 1 98.69 121 ILE B CA 1
ATOM 2556 C C . ILE B 1 121 ? -2.021 -19.203 -4.727 1 98.69 121 ILE B C 1
ATOM 2558 O O . ILE B 1 121 ? -2.205 -19.562 -3.562 1 98.69 121 ILE B O 1
ATOM 2562 N N . VAL B 1 122 ? -2.406 -19.922 -5.73 1 98.69 122 VAL B N 1
ATOM 2563 C CA . VAL B 1 122 ? -2.91 -21.281 -5.566 1 98.69 122 VAL B CA 1
ATOM 2564 C C . VAL B 1 122 ? -1.942 -22.266 -6.211 1 98.69 122 VAL B C 1
ATOM 2566 O O . VAL B 1 122 ? -1.528 -22.094 -7.359 1 98.69 122 VAL B O 1
ATOM 2569 N N . LEU B 1 123 ? -1.564 -23.281 -5.465 1 98.81 123 LEU B N 1
ATOM 2570 C CA . LEU B 1 123 ? -0.585 -24.266 -5.914 1 98.81 123 LEU B CA 1
ATOM 2571 C C . LEU B 1 123 ? -1.231 -25.641 -6.09 1 98.81 123 LEU B C 1
ATOM 2573 O O . LEU B 1 123 ? -1.96 -26.109 -5.211 1 98.81 123 LEU B O 1
ATOM 2577 N N . GLU B 1 124 ? -1.015 -26.172 -7.211 1 98.62 124 GLU B N 1
ATOM 2578 C CA . GLU B 1 124 ? -1.281 -27.578 -7.477 1 98.62 124 GLU B CA 1
ATOM 2579 C C . GLU B 1 124 ? -0.035 -28.438 -7.246 1 98.62 124 GLU B C 1
ATOM 2581 O O . GLU B 1 124 ? 1.087 -27.969 -7.461 1 98.62 124 GLU B O 1
ATOM 2586 N N . SER B 1 125 ? -0.223 -29.703 -6.859 1 98.56 125 SER B N 1
ATOM 2587 C CA . SER B 1 125 ? 0.943 -30.547 -6.598 1 98.56 125 SER B CA 1
ATOM 2588 C C . SER B 1 125 ? 0.623 -32.031 -6.82 1 98.56 125 SER B C 1
ATOM 2590 O O . SER B 1 125 ? -0.535 -32.438 -6.719 1 98.56 125 SER B O 1
ATOM 2592 N N . ASP B 1 126 ? 1.597 -32.781 -7.129 1 97.69 126 ASP B N 1
ATOM 2593 C CA . ASP B 1 126 ? 1.481 -34.219 -7.219 1 97.69 126 ASP B CA 1
ATOM 2594 C C . ASP B 1 126 ? 1.945 -34.906 -5.926 1 97.69 126 ASP B C 1
ATOM 2596 O O . ASP B 1 126 ? 2.133 -36.125 -5.883 1 97.69 126 ASP B O 1
ATOM 2600 N N . GLY B 1 127 ? 2.146 -34.125 -4.953 1 97.81 127 GLY B N 1
ATOM 2601 C CA . GLY B 1 127 ? 2.635 -34.656 -3.689 1 97.81 127 GLY B CA 1
ATOM 2602 C C . GLY B 1 127 ? 4.09 -34.312 -3.422 1 97.81 127 GLY B C 1
ATOM 2603 O O . GLY B 1 127 ? 4.523 -34.281 -2.27 1 97.81 127 GLY B O 1
ATOM 2604 N N . GLU B 1 128 ? 4.852 -34.062 -4.414 1 98.31 128 GLU B N 1
ATOM 2605 C CA . GLU B 1 128 ? 6.277 -33.781 -4.262 1 98.31 128 GLU B CA 1
ATOM 2606 C C . GLU B 1 128 ? 6.625 -32.406 -4.762 1 98.31 128 GLU B C 1
ATOM 2608 O O . GLU B 1 128 ? 7.289 -31.625 -4.066 1 98.31 128 GLU B O 1
ATOM 2613 N N . ILE B 1 129 ? 6.23 -32.062 -5.984 1 98.62 129 ILE B N 1
ATOM 2614 C CA . ILE B 1 129 ? 6.551 -30.766 -6.578 1 98.62 129 ILE B CA 1
ATOM 2615 C C . ILE B 1 129 ? 5.266 -30 -6.883 1 98.62 129 ILE B C 1
ATOM 2617 O O . ILE B 1 129 ? 4.176 -30.578 -6.867 1 98.62 129 ILE B O 1
ATOM 2621 N N . VAL B 1 130 ? 5.359 -28.719 -7.051 1 98.81 130 VAL B N 1
ATOM 2622 C CA . VAL B 1 130 ? 4.262 -27.938 -7.609 1 98.81 130 VAL B CA 1
ATOM 2623 C C . VAL B 1 130 ? 4.133 -28.219 -9.102 1 98.81 130 VAL B C 1
ATOM 2625 O O . VAL B 1 130 ? 5.102 -28.094 -9.852 1 98.81 130 VAL B O 1
ATOM 2628 N N . THR B 1 131 ? 2.982 -28.641 -9.5 1 98.38 131 THR B N 1
ATOM 2629 C CA . THR B 1 131 ? 2.795 -29.047 -10.891 1 98.38 131 THR B CA 1
ATOM 2630 C C . THR B 1 131 ? 2.178 -27.906 -11.703 1 98.38 131 THR B C 1
ATOM 2632 O O . THR B 1 131 ? 2.289 -27.875 -12.93 1 98.38 131 THR B O 1
ATOM 2635 N N . GLU B 1 132 ? 1.446 -27.078 -11.078 1 97.88 132 GLU B N 1
ATOM 2636 C CA . GLU B 1 132 ? 0.811 -25.891 -11.656 1 97.88 132 GLU B CA 1
ATOM 2637 C C . GLU B 1 132 ? 0.508 -24.844 -10.594 1 97.88 132 GLU B C 1
ATOM 2639 O O . GLU B 1 132 ? 0.454 -25.156 -9.398 1 97.88 132 GLU B O 1
ATOM 2644 N N . PHE B 1 133 ? 0.424 -23.609 -11.039 1 98.12 133 PHE B N 1
ATOM 2645 C CA . PHE B 1 133 ? 0.066 -22.562 -10.094 1 98.12 133 PHE B CA 1
ATOM 2646 C C . PHE B 1 133 ? -0.761 -21.469 -10.773 1 98.12 133 PHE B C 1
ATOM 2648 O O . PHE B 1 133 ? -0.79 -21.391 -12 1 98.12 133 PHE B O 1
ATOM 2655 N N . GLU B 1 134 ? -1.438 -20.766 -9.977 1 97.38 134 GLU B N 1
ATOM 2656 C CA . GLU B 1 134 ? -2.176 -19.578 -10.398 1 97.38 134 GLU B CA 1
ATOM 2657 C C . GLU B 1 134 ? -1.909 -18.406 -9.477 1 97.38 134 GLU B C 1
ATOM 2659 O O . GLU B 1 134 ? -1.992 -18.531 -8.25 1 97.38 134 GLU B O 1
ATOM 2664 N N . VAL B 1 135 ? -1.414 -17.344 -10.039 1 97.62 135 VAL B N 1
ATOM 2665 C CA . VAL B 1 135 ? -1.381 -16.062 -9.352 1 97.62 135 VAL B CA 1
ATOM 2666 C C . VAL B 1 135 ? -2.615 -15.242 -9.719 1 97.62 135 VAL B C 1
ATOM 2668 O O . VAL B 1 135 ? -2.799 -14.883 -10.883 1 97.62 135 VAL B O 1
ATOM 2671 N N . ARG B 1 136 ? -3.383 -14.984 -8.719 1 93.81 136 ARG B N 1
ATOM 2672 C CA . ARG B 1 136 ? -4.652 -14.328 -9 1 93.81 136 ARG B CA 1
ATOM 2673 C C . ARG B 1 136 ? -4.469 -12.82 -9.156 1 93.81 136 ARG B C 1
ATOM 2675 O O . ARG B 1 136 ? -3.682 -12.211 -8.43 1 93.81 136 ARG B O 1
ATOM 2682 N N . GLU B 1 137 ? -5.223 -11.961 -10.016 1 79.19 137 GLU B N 1
ATOM 2683 C CA . GLU B 1 137 ? -5.305 -10.555 -10.383 1 79.19 137 GLU B CA 1
ATOM 2684 C C . GLU B 1 137 ? -3.955 -10.031 -10.867 1 79.19 137 GLU B C 1
ATOM 2686 O O . GLU B 1 137 ? -3.684 -8.828 -10.781 1 79.19 137 GLU B O 1
ATOM 2691 N N . GLN B 1 138 ? -3.191 -10.836 -11.328 1 78.19 138 GLN B N 1
ATOM 2692 C CA . GLN B 1 138 ? -2 -10.461 -12.086 1 78.19 138 GLN B CA 1
ATOM 2693 C C . GLN B 1 138 ? -0.949 -9.836 -11.172 1 78.19 138 GLN B C 1
ATOM 2695 O O . GLN B 1 138 ? -1.19 -8.789 -10.562 1 78.19 138 GLN B O 1
ATOM 2700 N N . ALA B 1 139 ? 0.047 -10.242 -10.969 1 94.62 139 ALA B N 1
ATOM 2701 C CA . ALA B 1 139 ? 1.308 -9.789 -10.391 1 94.62 139 ALA B CA 1
ATOM 2702 C C . ALA B 1 139 ? 2.5 -10.438 -11.094 1 94.62 139 ALA B C 1
ATOM 2704 O O . ALA B 1 139 ? 2.889 -11.555 -10.758 1 94.62 139 ALA B O 1
ATOM 2705 N N . LEU B 1 140 ? 2.914 -9.641 -12.023 1 97.38 140 LEU B N 1
ATOM 2706 C CA . LEU B 1 140 ? 3.943 -10.164 -12.914 1 97.38 140 LEU B CA 1
ATOM 2707 C C . LEU B 1 140 ? 5.156 -10.641 -12.117 1 97.38 140 LEU B C 1
ATOM 2709 O O . LEU B 1 140 ? 5.723 -11.695 -12.422 1 97.38 140 LEU B O 1
ATOM 2713 N N . TYR B 1 141 ? 5.586 -9.945 -11.156 1 98.31 141 TYR B N 1
ATOM 2714 C CA . TYR B 1 141 ? 6.762 -10.281 -10.359 1 98.31 141 TYR B CA 1
ATOM 2715 C C . TYR B 1 141 ? 6.613 -11.656 -9.719 1 98.31 141 TYR B C 1
ATOM 2717 O O . TYR B 1 141 ? 7.508 -12.5 -9.828 1 98.31 141 TYR B O 1
ATOM 2725 N N . ILE B 1 142 ? 5.457 -11.898 -9.109 1 98.62 142 ILE B N 1
ATOM 2726 C CA . ILE B 1 142 ? 5.23 -13.156 -8.406 1 98.62 142 ILE B CA 1
ATOM 2727 C C . ILE B 1 142 ? 5.113 -14.297 -9.422 1 98.62 142 ILE B C 1
ATOM 2729 O O . ILE B 1 142 ? 5.605 -15.398 -9.188 1 98.62 142 ILE B O 1
ATOM 2733 N N . ASN B 1 143 ? 4.469 -13.992 -10.492 1 98.12 143 ASN B N 1
ATOM 2734 C CA . ASN B 1 143 ? 4.352 -14.992 -11.555 1 98.12 143 ASN B CA 1
ATOM 2735 C C . ASN B 1 143 ? 5.719 -15.438 -12.055 1 98.12 143 ASN B C 1
ATOM 2737 O O . ASN B 1 143 ? 5.977 -16.641 -12.172 1 98.12 143 ASN B O 1
ATOM 2741 N N . LYS B 1 144 ? 6.547 -14.523 -12.328 1 98.44 144 LYS B N 1
ATOM 2742 C CA . LYS B 1 144 ? 7.891 -14.828 -12.812 1 98.44 144 LYS B CA 1
ATOM 2743 C C . LYS B 1 144 ? 8.703 -15.555 -11.742 1 98.44 144 LYS B C 1
ATOM 2745 O O . LYS B 1 144 ? 9.461 -16.484 -12.055 1 98.44 144 LYS B O 1
ATOM 2750 N N . TYR B 1 145 ? 8.547 -15.109 -10.562 1 98.81 145 TYR B N 1
ATOM 2751 C CA . TYR B 1 145 ? 9.281 -15.719 -9.469 1 98.81 145 TYR B CA 1
ATOM 2752 C C . TYR B 1 145 ? 8.891 -17.188 -9.297 1 98.81 145 TYR B C 1
ATOM 2754 O O . TYR B 1 145 ? 9.758 -18.047 -9.148 1 98.81 145 TYR B O 1
ATOM 2762 N N . LEU B 1 146 ? 7.609 -17.453 -9.359 1 98.75 146 LEU B N 1
ATOM 2763 C CA . LEU B 1 146 ? 7.121 -18.828 -9.242 1 98.75 146 LEU B CA 1
ATOM 2764 C C . LEU B 1 146 ? 7.57 -19.672 -10.43 1 98.75 146 LEU B C 1
ATOM 2766 O O . LEU B 1 146 ? 7.922 -20.844 -10.266 1 98.75 146 LEU B O 1
ATOM 2770 N N . ASN B 1 147 ? 7.508 -19.062 -11.555 1 98.62 147 ASN B N 1
ATOM 2771 C CA . ASN B 1 147 ? 8.047 -19.734 -12.727 1 98.62 147 ASN B CA 1
ATOM 2772 C C . ASN B 1 147 ? 9.484 -20.203 -12.5 1 98.62 147 ASN B C 1
ATOM 2774 O O . ASN B 1 147 ? 9.828 -21.344 -12.773 1 98.62 147 ASN B O 1
ATOM 2778 N N . ALA B 1 148 ? 10.312 -19.312 -11.953 1 98.81 148 ALA B N 1
ATOM 2779 C CA . ALA B 1 148 ? 11.719 -19.625 -11.688 1 98.81 148 ALA B CA 1
ATOM 2780 C C . ALA B 1 148 ? 11.859 -20.766 -10.695 1 98.81 148 ALA B C 1
ATOM 2782 O O . ALA B 1 148 ? 12.758 -21.594 -10.812 1 98.81 148 ALA B O 1
ATOM 2783 N N . LEU B 1 149 ? 10.945 -20.875 -9.82 1 98.75 149 LEU B N 1
ATOM 2784 C CA . LEU B 1 149 ? 11.039 -21.859 -8.742 1 98.75 149 LEU B CA 1
ATOM 2785 C C . LEU B 1 149 ? 10.508 -23.203 -9.203 1 98.75 149 LEU B C 1
ATOM 2787 O O . LEU B 1 149 ? 10.961 -24.25 -8.727 1 98.75 149 LEU B O 1
ATOM 2791 N N . ILE B 1 150 ? 9.547 -23.203 -10.125 1 98.69 150 ILE B N 1
ATOM 2792 C CA . ILE B 1 150 ? 8.711 -24.391 -10.297 1 98.69 150 ILE B CA 1
ATOM 2793 C C . ILE B 1 150 ? 9.141 -25.156 -11.547 1 98.69 150 ILE B C 1
ATOM 2795 O O . ILE B 1 150 ? 9.164 -26.375 -11.555 1 98.69 150 ILE B O 1
ATOM 2799 N N . VAL B 1 151 ? 9.555 -24.469 -12.57 1 98.62 151 VAL B N 1
ATOM 2800 C CA . VAL B 1 151 ? 9.734 -25.062 -13.891 1 98.62 151 VAL B CA 1
ATOM 2801 C C . VAL B 1 151 ? 10.891 -26.062 -13.852 1 98.62 151 VAL B C 1
ATOM 2803 O O . VAL B 1 151 ? 10.82 -27.125 -14.484 1 98.62 151 VAL B O 1
ATOM 2806 N N . GLY B 1 152 ? 11.93 -25.812 -13.047 1 98.38 152 GLY B N 1
ATOM 2807 C CA . GLY B 1 152 ? 13.055 -26.734 -12.953 1 98.38 152 GLY B CA 1
ATOM 2808 C C . GLY B 1 152 ? 12.648 -28.141 -12.539 1 98.38 152 GLY B C 1
ATOM 2809 O O . GLY B 1 152 ? 13.094 -29.125 -13.141 1 98.38 152 GLY B O 1
ATOM 2810 N N . ALA B 1 153 ? 11.852 -28.219 -11.562 1 98.44 153 ALA B N 1
ATOM 2811 C CA . ALA B 1 153 ? 11.391 -29.531 -11.078 1 98.44 153 ALA B CA 1
ATOM 2812 C C . ALA B 1 153 ? 10.531 -30.219 -12.133 1 98.44 153 ALA B C 1
ATOM 2814 O O . ALA B 1 153 ? 10.625 -31.438 -12.312 1 98.44 153 ALA B O 1
ATOM 2815 N N . LEU B 1 154 ? 9.68 -29.453 -12.812 1 98.5 154 LEU B N 1
ATOM 2816 C CA . LEU B 1 154 ? 8.844 -30.016 -13.859 1 98.5 154 LEU B CA 1
ATOM 2817 C C . LEU B 1 154 ? 9.695 -30.641 -14.961 1 98.5 154 LEU B C 1
ATOM 2819 O O . LEU B 1 154 ? 9.422 -31.75 -15.422 1 98.5 154 LEU B O 1
ATOM 2823 N N . LEU B 1 155 ? 10.711 -29.922 -15.367 1 98.06 155 LEU B N 1
ATOM 2824 C CA . LEU B 1 155 ? 11.617 -30.406 -16.406 1 98.06 155 LEU B CA 1
ATOM 2825 C C . LEU B 1 155 ? 12.352 -31.656 -15.938 1 98.06 155 LEU B C 1
ATOM 2827 O O . LEU B 1 155 ? 12.438 -32.625 -16.672 1 98.06 155 LEU B O 1
ATOM 2831 N N . SER B 1 156 ? 12.789 -31.625 -14.75 1 96.94 156 SER B N 1
ATOM 2832 C CA . SER B 1 156 ? 13.547 -32.75 -14.195 1 96.94 156 SER B CA 1
ATOM 2833 C C . SER B 1 156 ? 12.703 -34 -14.141 1 96.94 156 SER B C 1
ATOM 2835 O O . SER B 1 156 ? 13.211 -35.094 -14.359 1 96.94 156 SER B O 1
ATOM 2837 N N . LYS B 1 157 ? 11.461 -33.844 -13.953 1 96.62 157 LYS B N 1
ATOM 2838 C CA . LYS B 1 157 ? 10.578 -35 -13.789 1 96.62 157 LYS B CA 1
ATOM 2839 C C . LYS B 1 157 ? 9.93 -35.375 -15.117 1 96.62 157 LYS B C 1
ATOM 2841 O O . LYS B 1 157 ? 9.164 -36.344 -15.188 1 96.62 157 LYS B O 1
ATOM 2846 N N . GLY B 1 158 ? 10.188 -34.594 -16.094 1 95.69 158 GLY B N 1
ATOM 2847 C CA . GLY B 1 158 ? 9.547 -34.844 -17.375 1 95.69 158 GLY B CA 1
ATOM 2848 C C . GLY B 1 158 ? 8.062 -34.531 -17.375 1 95.69 158 GLY B C 1
ATOM 2849 O O . GLY B 1 158 ? 7.293 -35.125 -18.125 1 95.69 158 GLY B O 1
ATOM 2850 N N . ALA B 1 159 ? 7.656 -33.688 -16.516 1 95.31 159 ALA B N 1
ATOM 2851 C CA . ALA B 1 159 ? 6.242 -33.375 -16.312 1 95.31 159 ALA B CA 1
ATOM 2852 C C . ALA B 1 159 ? 5.848 -32.125 -17.062 1 95.31 159 ALA B C 1
ATOM 2854 O O . ALA B 1 159 ? 4.84 -31.484 -16.734 1 95.31 159 ALA B O 1
ATOM 2855 N N . SER B 1 160 ? 6.668 -31.656 -17.984 1 95.44 160 SER B N 1
ATOM 2856 C CA . SER B 1 160 ? 6.41 -30.453 -18.781 1 95.44 160 SER B CA 1
ATOM 2857 C C . SER B 1 160 ? 6.637 -30.703 -20.266 1 95.44 160 SER B C 1
ATOM 2859 O O . SER B 1 160 ? 7.461 -31.531 -20.641 1 95.44 160 SER B O 1
ATOM 2861 N N . ASP B 1 161 ? 5.965 -29.891 -21.062 1 95.81 161 ASP B N 1
ATOM 2862 C CA . ASP B 1 161 ? 6.176 -29.953 -22.516 1 95.81 161 ASP B CA 1
ATOM 2863 C C . ASP B 1 161 ? 7.258 -28.984 -22.953 1 95.81 161 ASP B C 1
ATOM 2865 O O . ASP B 1 161 ? 7.605 -28.922 -24.141 1 95.81 161 ASP B O 1
ATOM 2869 N N . ILE B 1 162 ? 7.723 -28.281 -22 1 97.88 162 ILE B N 1
ATOM 2870 C CA . ILE B 1 162 ? 8.781 -27.328 -22.312 1 97.88 162 ILE B CA 1
ATOM 2871 C C . ILE B 1 162 ? 10.031 -28.062 -22.781 1 97.88 162 ILE B C 1
ATOM 2873 O O . ILE B 1 162 ? 10.453 -29.031 -22.141 1 97.88 162 ILE B O 1
ATOM 2877 N N . LYS B 1 163 ? 10.586 -27.594 -23.859 1 97.44 163 LYS B N 1
ATOM 2878 C CA . LYS B 1 163 ? 11.836 -28.156 -24.344 1 97.44 163 LYS B CA 1
ATOM 2879 C C . LYS B 1 163 ? 13.031 -27.328 -23.891 1 97.44 163 LYS B C 1
ATOM 2881 O O . LYS B 1 163 ? 13 -26.094 -23.969 1 97.44 163 LYS B O 1
ATOM 2886 N N . GLU B 1 164 ? 13.984 -28 -23.422 1 96.56 164 GLU B N 1
ATOM 2887 C CA . GLU B 1 164 ? 15.203 -27.312 -22.984 1 96.56 164 GLU B CA 1
ATOM 2888 C C . GLU B 1 164 ? 16.047 -26.891 -24.172 1 96.56 164 GLU B C 1
ATOM 2890 O O . GLU B 1 164 ? 17.188 -27.344 -24.328 1 96.56 164 GLU B O 1
ATOM 2895 N N . ASP B 1 165 ? 15.492 -26 -24.797 1 95.62 165 ASP B N 1
ATOM 2896 C CA . ASP B 1 165 ? 16.062 -25.453 -26.031 1 95.62 165 ASP B CA 1
ATOM 2897 C C . ASP B 1 165 ? 15.781 -23.953 -26.156 1 95.62 165 ASP B C 1
ATOM 2899 O O . ASP B 1 165 ? 14.719 -23.484 -25.766 1 95.62 165 ASP B O 1
ATOM 2903 N N . LEU B 1 166 ? 16.688 -23.297 -26.781 1 96.56 166 LEU B N 1
ATOM 2904 C CA . LEU B 1 166 ? 16.578 -21.844 -26.859 1 96.56 166 LEU B CA 1
ATOM 2905 C C . LEU B 1 166 ? 15.516 -21.438 -27.875 1 96.56 166 LEU B C 1
ATOM 2907 O O . LEU B 1 166 ? 15.117 -20.266 -27.906 1 96.56 166 LEU B O 1
ATOM 2911 N N . ASP B 1 167 ? 15.031 -22.391 -28.641 1 97 167 ASP B N 1
ATOM 2912 C CA . ASP B 1 167 ? 13.961 -22.094 -29.578 1 97 167 ASP B CA 1
ATOM 2913 C C . ASP B 1 167 ? 12.594 -22.172 -28.906 1 97 167 ASP B C 1
ATOM 2915 O O . ASP B 1 167 ? 11.594 -21.719 -29.469 1 97 167 ASP B O 1
ATOM 2919 N N . ASP B 1 168 ? 12.602 -22.734 -27.703 1 97.88 168 ASP B N 1
ATOM 2920 C CA . ASP B 1 168 ? 11.367 -22.812 -26.938 1 97.88 168 ASP B CA 1
ATOM 2921 C C . ASP B 1 168 ? 11.164 -21.547 -26.094 1 97.88 168 ASP B C 1
ATOM 2923 O O . ASP B 1 168 ? 11.914 -21.297 -25.156 1 97.88 168 ASP B O 1
ATOM 2927 N N . GLU B 1 169 ? 10.133 -20.859 -26.344 1 97.5 169 GLU B N 1
ATOM 2928 C CA . GLU B 1 169 ? 9.891 -19.562 -25.703 1 97.5 169 GLU B CA 1
ATOM 2929 C C . GLU B 1 169 ? 9.633 -19.734 -24.203 1 97.5 169 GLU B C 1
ATOM 2931 O O . GLU B 1 169 ? 10.016 -18.875 -23.406 1 97.5 169 GLU B O 1
ATOM 2936 N N . ASP B 1 170 ? 8.938 -20.766 -23.891 1 98 170 ASP B N 1
ATOM 2937 C CA . ASP B 1 170 ? 8.688 -21.016 -22.469 1 98 170 ASP B CA 1
ATOM 2938 C C . ASP B 1 170 ? 9.992 -21.297 -21.719 1 98 170 ASP B C 1
ATOM 2940 O O . ASP B 1 170 ? 10.164 -20.891 -20.578 1 98 170 ASP B O 1
ATOM 2944 N N . PHE B 1 171 ? 10.875 -21.984 -22.391 1 98.25 171 PHE B N 1
ATOM 2945 C CA . PHE B 1 171 ? 12.156 -22.281 -21.781 1 98.25 171 PHE B CA 1
ATOM 2946 C C . PHE B 1 171 ? 13 -21.016 -21.641 1 98.25 171 PHE B C 1
ATOM 2948 O O . PHE B 1 171 ? 13.617 -20.781 -20.594 1 98.25 171 PHE B O 1
ATOM 2955 N N . THR B 1 172 ? 13.008 -20.188 -22.641 1 98.12 172 THR B N 1
ATOM 2956 C CA . THR B 1 172 ? 13.781 -18.969 -22.562 1 98.12 172 THR B CA 1
ATOM 2957 C C . THR B 1 172 ? 13.211 -18.031 -21.5 1 98.12 172 THR B C 1
ATOM 2959 O O . THR B 1 172 ? 13.953 -17.344 -20.797 1 98.12 172 THR B O 1
ATOM 2962 N N . PHE B 1 173 ? 11.922 -18.031 -21.391 1 98.25 173 PHE B N 1
ATOM 2963 C CA . PHE B 1 173 ? 11.273 -17.266 -20.328 1 98.25 173 PHE B CA 1
ATOM 2964 C C . PHE B 1 173 ? 11.727 -17.766 -18.953 1 98.25 173 PHE B C 1
ATOM 2966 O O . PHE B 1 173 ? 12.031 -16.953 -18.078 1 98.25 173 PHE B O 1
ATOM 2973 N N . TYR B 1 174 ? 11.742 -19.031 -18.875 1 98.5 174 TYR B N 1
ATOM 2974 C CA . TYR B 1 174 ? 12.227 -19.656 -17.641 1 98.5 174 TYR B CA 1
ATOM 2975 C C . TYR B 1 174 ? 13.672 -19.25 -17.359 1 98.5 174 TYR B C 1
ATOM 2977 O O . TYR B 1 174 ? 14.008 -18.844 -16.25 1 98.5 174 TYR B O 1
ATOM 2985 N N . LEU B 1 175 ? 14.531 -19.266 -18.344 1 98.5 175 LEU B N 1
ATOM 2986 C CA . LEU B 1 175 ? 15.938 -18.891 -18.188 1 98.5 175 LEU B CA 1
ATOM 2987 C C . LEU B 1 175 ? 16.062 -17.438 -17.75 1 98.5 175 LEU B C 1
ATOM 2989 O O . LEU B 1 175 ? 16.859 -17.125 -16.859 1 98.5 175 LEU B O 1
ATOM 2993 N N . GLU B 1 176 ? 15.305 -16.688 -18.344 1 98.44 176 GLU B N 1
ATOM 2994 C CA . GLU B 1 176 ? 15.336 -15.266 -18.016 1 98.44 176 GLU B CA 1
ATOM 2995 C C . GLU B 1 176 ? 14.906 -15.039 -16.562 1 98.44 176 GLU B C 1
ATOM 2997 O O . GLU B 1 176 ? 15.484 -14.203 -15.867 1 98.44 176 GLU B O 1
ATOM 3002 N N . ASN B 1 177 ? 13.906 -15.75 -16.125 1 98.5 177 ASN B N 1
ATOM 3003 C CA . ASN B 1 177 ? 13.453 -15.609 -14.75 1 98.5 177 ASN B CA 1
ATOM 3004 C C . ASN B 1 177 ? 14.492 -16.125 -13.758 1 98.5 177 ASN B C 1
ATOM 3006 O O . ASN B 1 177 ? 14.695 -15.516 -12.703 1 98.5 177 ASN B O 1
ATOM 3010 N N . LEU B 1 178 ? 15.148 -17.203 -14.117 1 98.44 178 LEU B N 1
ATOM 3011 C CA . LEU B 1 178 ? 16.234 -17.703 -13.273 1 98.44 178 LEU B CA 1
ATOM 3012 C C . LEU B 1 178 ? 17.312 -16.641 -13.094 1 98.44 178 LEU B C 1
ATOM 3014 O O . LEU B 1 178 ? 17.812 -16.453 -11.984 1 98.44 178 LEU B O 1
ATOM 3018 N N . TYR B 1 179 ? 17.625 -16.031 -14.164 1 98.12 179 TYR B N 1
ATOM 3019 C CA . TYR B 1 179 ? 18.641 -14.984 -14.133 1 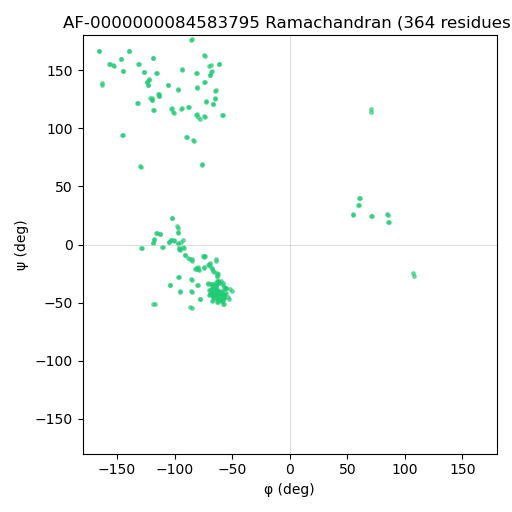98.12 179 TYR B CA 1
ATOM 3020 C C . TYR B 1 179 ? 18.156 -13.773 -13.336 1 98.12 179 TYR B C 1
ATOM 3022 O O . TYR B 1 179 ? 18.875 -13.266 -12.477 1 98.12 179 TYR B O 1
ATOM 3030 N N . GLU B 1 180 ? 16.984 -13.375 -13.625 1 97.69 180 GLU B N 1
ATOM 3031 C CA . GLU B 1 180 ? 16.422 -12.195 -12.984 1 97.69 180 GLU B CA 1
ATOM 3032 C C . GLU B 1 180 ? 16.422 -12.328 -11.469 1 97.69 180 GLU B C 1
ATOM 3034 O O . GLU B 1 180 ? 16.688 -11.367 -10.75 1 97.69 180 GLU B O 1
ATOM 3039 N N . PHE B 1 181 ? 16.156 -13.523 -11 1 98.06 181 PHE B N 1
ATOM 3040 C CA . PHE B 1 181 ? 15.977 -13.688 -9.562 1 98.06 181 PHE B CA 1
ATOM 3041 C C . PHE B 1 181 ? 17.219 -14.312 -8.93 1 98.06 181 PHE B C 1
ATOM 3043 O O . PHE B 1 181 ? 17.203 -14.672 -7.754 1 98.06 181 PHE B O 1
ATOM 3050 N N . GLY B 1 182 ? 18.266 -14.539 -9.719 1 97.12 182 GLY B N 1
ATOM 3051 C CA . GLY B 1 182 ? 19.594 -14.875 -9.203 1 97.12 182 GLY B CA 1
ATOM 3052 C C . GLY B 1 182 ? 19.781 -16.359 -8.938 1 97.12 182 GLY B C 1
ATOM 3053 O O . GLY B 1 182 ? 20.609 -16.75 -8.117 1 97.12 182 GLY B O 1
ATOM 3054 N N . PHE B 1 183 ? 18.922 -17.109 -9.555 1 97.62 183 PHE B N 1
ATOM 3055 C CA . PHE B 1 183 ? 19.062 -18.547 -9.352 1 97.62 183 PHE B CA 1
ATOM 3056 C C . PHE B 1 183 ? 20.203 -19.094 -10.219 1 97.62 183 PHE B C 1
ATOM 3058 O O . PHE B 1 183 ? 20.688 -20.203 -9.977 1 97.62 183 PHE B O 1
ATOM 306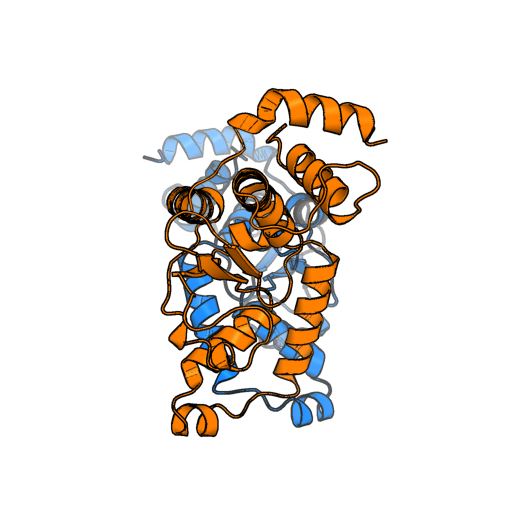5 N N . ILE B 1 184 ? 20.516 -18.344 -11.25 1 96.19 184 ILE B N 1
ATOM 3066 C CA . ILE B 1 184 ? 21.688 -18.672 -12.07 1 96.19 184 ILE B CA 1
ATOM 3067 C C . ILE B 1 184 ? 22.5 -17.406 -12.328 1 96.19 184 ILE B C 1
ATOM 3069 O O . ILE B 1 184 ? 22.016 -16.281 -12.148 1 96.19 184 ILE B O 1
#